Protein 5J3B (pdb70)

Nearest PDB structures (foldseek):
  5j3b-assembly1_A  TM=1.006E+00  e=1.146E-36  Acinetobacter baumannii
  5j3b-assembly2_B  TM=9.713E-01  e=1.915E-33  Acinetobacter baumannii
  6enu-assembly1_w  TM=9.492E-01  e=3.054E-23  Escherichia coli
  6rji-assembly1_A  TM=8.467E-01  e=8.589E-18  Staphylococcus aureus subsp. aureus NCTC 8325
  3a5z-assembly1_B  TM=8.981E-01  e=1.608E-15  Escherichia coli

Sequence (357 aa):
ANYSTNDFKPGLKVMLDSNPCSIMENEYVKPGKGQAFNRVKLRNLKTGKVLEKTFKSGDTLEAADIVEVEMNYLYNDGEMWHFMDPESFEQIAADKTAMGDAAKWLKDDSNETCTIMLFNGVPLNVNAPNFVVLKVVETDPGKPAKLETGAVVRVPLFVQQEESVRVDTRTGEYLERANYSTNDFKPGLKVMLDSNPCSIMENEYVKPGKGQAFNRVKLRNLKTGKVLEKTFKSGDTLEAADIVEVEMNYLYNDGEMWHFMDPESFEQIAADKTAMGDAAKWLKDDSNETCTIMLFNGVPLNVNAPNFVVLKVVETDPGVGKPAKLETGAVVRVPLFVQQEESVRVDTRTGEYLERA

CATH classification: 2.30.30.30 (+2 more: 2.40.50.140, 2.40.50.140)

Radius of gyration: 30.83 Å; Cα contacts (8 Å, |Δi|>4): 865; chains: 2; bounding box: 46×102×67 Å

InterPro domains:
  IPR001059 Translation elongation factor P/YeiP, central [PF01132] (68-127)
  IPR001059 Translation elongation factor P/YeiP, central [SM01185] (69-125)
  IPR001059 Translation elongation factor P/YeiP, central [cd04470] (69-130)
  IPR008991 Translation protein SH3-like domain superfamily [SSF50104] (2-63)
  IPR011768 Translation elongation factor P [MF_00141] (3-189)
  IPR011768 Translation elongation factor P [TIGR00038] (4-189)
  IPR012340 Nucleic acid-binding, OB-fold [G3DSA:2.40.50.140] (66-131)
  IPR012340 Nucleic acid-binding, OB-fold [G3DSA:2.40.50.140] (132-189)
  IPR012340 Nucleic acid-binding, OB-fold [SSF50249] (69-130)
  IPR012340 Nucleic acid-binding, OB-fold [SSF50249] (132-189)
  IPR013185 Translation elongation factor, KOW-like [PF08207] (5-62)
  IPR014722 Large ribosomal subunit protein uL2, domain 2 [G3DSA:2.30.30.30] (1-65)
  IPR015365 Elongation factor P, C-terminal [PF09285] (133-188)
  IPR015365 Elongation factor P, C-terminal [SM00841] (133-188)
  IPR015365 Elongation factor P, C-terminal [cd05794] (133-188)
  IPR020599 Translation elongation factor P/YeiP [PIRSF005901] (4-189)
  IPR020599 Translation elongation factor P/YeiP [PTHR30053] (3-189)

Organism: Acinetobacter baumannii (NCBI:txid470)

Structure (mmCIF, N/CA/C/O backbone):
data_5J3B
#
_entry.id   5J3B
#
_cell.length_a   130.760
_cell.length_b   52.230
_cell.length_c   90.170
_cell.angle_alpha   90.000
_cell.angle_beta   130.620
_cell.angle_gamma   90.000
#
_symmetry.space_group_name_H-M   'C 1 2 1'
#
loop_
_entity.id
_entity.type
_entity.pdbx_description
1 polymer 'Elongation factor P'
2 non-polymer 'CHLORIDE ION'
3 non-polymer 'POTASSIUM ION'
4 water water
#
loop_
_atom_site.group_PDB
_atom_site.id
_atom_site.type_symbol
_atom_site.label_atom_id
_atom_site.label_alt_id
_atom_site.label_comp_id
_atom_site.label_asym_id
_atom_site.label_entity_id
_atom_site.label_seq_id
_atom_site.pdbx_PDB_ins_code
_atom_site.Cartn_x
_atom_site.Cartn_y
_atom_site.Cartn_z
_atom_site.occupancy
_atom_site.B_iso_or_equiv
_atom_site.auth_seq_id
_atom_site.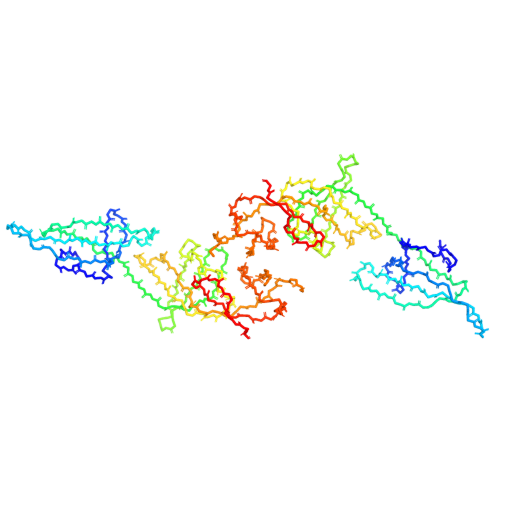auth_comp_id
_atom_site.auth_asym_id
_atom_site.auth_atom_id
_atom_site.pdbx_PDB_model_num
ATOM 1 N N . ALA A 1 10 ? 18.045 19.868 0.326 1.00 116.77 2 ALA A N 1
ATOM 2 C CA . ALA A 1 10 ? 19.141 19.559 1.238 1.00 120.18 2 ALA A CA 1
ATOM 3 C C . ALA A 1 10 ? 20.284 20.557 1.102 1.00 124.07 2 ALA A C 1
ATOM 4 O O . ALA A 1 10 ? 21.370 20.151 0.664 1.00 125.14 2 ALA A O 1
ATOM 6 N N . ASN A 1 11 ? 20.117 21.834 1.477 1.00 119.68 3 ASN A N 1
ATOM 7 C CA . ASN A 1 11 ? 19.024 22.477 2.251 1.00 108.67 3 ASN A CA 1
ATOM 8 C C . ASN A 1 11 ? 17.539 22.323 1.875 1.00 106.21 3 ASN A C 1
ATOM 9 O O . ASN A 1 11 ? 17.189 22.250 0.697 1.00 107.56 3 ASN A O 1
ATOM 14 N N . TYR A 1 12 ? 16.675 22.308 2.896 1.00 100.35 4 TYR A N 1
ATOM 15 C CA . TYR A 1 12 ? 15.233 22.171 2.729 1.00 90.82 4 TYR A CA 1
ATOM 16 C C . TYR A 1 12 ? 14.534 23.450 3.163 1.00 88.67 4 TYR A C 1
ATOM 17 O O . TYR A 1 12 ? 14.935 24.086 4.144 1.00 83.59 4 TYR A O 1
ATOM 26 N N . SER A 1 13 ? 13.460 23.785 2.448 1.00 92.43 5 SER A N 1
ATOM 27 C CA . SER A 1 13 ? 12.554 24.887 2.745 1.00 81.55 5 SER A CA 1
ATOM 28 C C . SER A 1 13 ? 11.228 24.316 3.220 1.00 78.10 5 SER A C 1
ATOM 29 O O . SER A 1 13 ? 10.989 23.109 3.128 1.00 83.51 5 SER A O 1
ATOM 32 N N . THR A 1 14 ? 10.352 25.193 3.727 1.00 79.44 6 THR A N 1
ATOM 33 C CA . THR A 1 14 ? 9.065 24.726 4.255 1.00 80.25 6 THR A CA 1
ATOM 34 C C . THR A 1 14 ? 8.270 23.962 3.204 1.00 82.15 6 THR A C 1
ATOM 35 O O . THR A 1 14 ? 7.504 23.048 3.534 1.00 76.03 6 THR A O 1
ATOM 39 N N . ASN A 1 15 ? 8.441 24.321 1.934 1.00 90.01 7 ASN A N 1
ATOM 40 C CA . ASN A 1 15 ? 7.758 23.618 0.858 1.00 90.16 7 ASN A CA 1
ATOM 41 C C . ASN A 1 15 ? 8.164 22.153 0.804 1.00 90.98 7 ASN A C 1
ATOM 42 O O . ASN A 1 15 ? 7.344 21.287 0.476 1.00 90.72 7 ASN A O 1
ATOM 47 N N . ASP A 1 16 ? 9.429 21.857 1.116 1.00 91.85 8 ASP A N 1
ATOM 48 C CA . ASP A 1 16 ? 9.916 20.480 1.068 1.00 94.07 8 ASP A CA 1
ATOM 49 C C . ASP A 1 16 ? 9.311 19.598 2.164 1.00 96.16 8 ASP A C 1
ATOM 50 O O . ASP A 1 16 ? 9.269 18.371 2.005 1.00 88.08 8 ASP A O 1
ATOM 55 N N . PHE A 1 17 ? 8.869 20.184 3.282 1.00 98.94 9 PHE A N 1
ATOM 56 C CA . PHE A 1 17 ? 8.501 19.401 4.466 1.00 91.30 9 PHE A CA 1
ATOM 57 C C . PHE A 1 17 ? 7.478 18.315 4.144 1.00 88.75 9 PHE A C 1
ATOM 58 O O . PHE A 1 17 ? 6.429 18.584 3.556 1.00 93.12 9 PHE A O 1
ATOM 66 N N . LYS A 1 18 ? 7.781 17.090 4.557 1.00 79.90 10 LYS A N 1
ATOM 67 C CA . LYS A 1 18 ? 6.900 15.951 4.353 1.00 82.28 10 LYS A CA 1
ATOM 68 C C . LYS A 1 18 ? 7.042 15.025 5.550 1.00 88.38 10 LYS A C 1
ATOM 69 O O . LYS A 1 18 ? 8.010 15.137 6.313 1.00 87.14 10 LYS A O 1
ATOM 71 N N . PRO A 1 19 ? 6.110 14.097 5.744 1.00 90.35 11 PRO A N 1
ATOM 72 C CA . PRO A 1 19 ? 6.294 13.121 6.819 1.00 87.30 11 PRO A CA 1
ATOM 73 C C . PRO A 1 19 ? 7.497 12.239 6.525 1.00 88.04 11 PRO A C 1
ATOM 74 O O . PRO A 1 19 ? 7.723 11.819 5.389 1.00 93.05 11 PRO A O 1
ATOM 78 N N . GLY A 1 20 ? 8.265 11.956 7.573 1.00 81.78 12 GLY A N 1
ATOM 79 C CA . GLY A 1 20 ? 9.476 11.169 7.468 1.00 78.09 12 GLY A CA 1
ATOM 80 C C . GLY A 1 20 ? 10.672 11.880 6.882 1.00 73.07 12 GLY A C 1
ATOM 81 O O . GLY A 1 20 ? 11.639 11.221 6.498 1.00 70.58 12 GLY A O 1
ATOM 82 N N . LEU A 1 21 ? 10.666 13.207 6.837 1.00 76.84 13 LEU A N 1
ATOM 83 C CA . LEU A 1 21 ? 11.813 13.945 6.315 1.00 75.88 13 LEU A CA 1
ATOM 84 C C . LEU A 1 21 ? 12.864 14.119 7.404 1.00 69.71 13 LEU A C 1
ATOM 85 O O . LEU A 1 21 ? 12.535 14.493 8.534 1.00 70.29 13 LEU A O 1
ATOM 90 N N . LYS A 1 22 ? 14.127 13.843 7.066 1.00 72.47 14 LYS A N 1
ATOM 91 C CA . LYS A 1 22 ? 15.226 13.866 8.030 1.00 71.56 14 LYS A CA 1
ATOM 92 C C . LYS A 1 22 ? 15.952 15.207 7.971 1.00 68.00 14 LYS A C 1
ATOM 93 O O . LYS A 1 22 ? 16.695 15.477 7.021 1.00 70.87 14 LYS A O 1
ATOM 99 N N . VAL A 1 23 ? 15.786 16.016 9.025 1.00 62.52 15 VAL A N 1
ATOM 100 C CA . VAL A 1 23 ? 16.302 17.378 9.076 1.00 69.98 15 VAL A CA 1
ATOM 101 C C . VAL A 1 23 ? 17.100 17.586 10.357 1.00 74.65 15 VAL A C 1
ATOM 102 O O . VAL A 1 23 ? 16.901 16.897 11.359 1.00 62.05 15 VAL A O 1
ATOM 106 N N . MET A 1 24 ? 17.983 18.591 10.324 1.00 71.22 16 MET A N 1
ATOM 107 C CA . MET A 1 24 ? 18.722 19.037 11.504 1.00 67.68 16 MET A CA 1
ATOM 108 C C . MET A 1 24 ? 17.973 20.185 12.173 1.00 65.01 16 MET A C 1
ATOM 109 O O . MET A 1 24 ? 17.469 21.085 11.494 1.00 65.14 16 MET A O 1
ATOM 114 N N . LEU A 1 25 ? 17.862 20.124 13.498 1.00 64.31 17 LEU A N 1
ATOM 115 C CA . LEU A 1 25 ? 17.176 21.154 14.267 1.00 78.21 17 LEU A CA 1
ATOM 116 C C . LEU A 1 25 ? 17.862 21.299 15.618 1.00 88.05 17 LEU A C 1
ATOM 117 O O . LEU A 1 25 ? 17.899 20.339 16.392 1.00 88.68 17 LEU A O 1
ATOM 122 N N . ASP A 1 26 ? 18.402 22.488 15.902 1.00 100.66 18 ASP A N 1
ATOM 123 C CA . ASP A 1 26 ? 19.151 22.727 17.137 1.00 100.44 18 ASP A CA 1
ATOM 124 C C . ASP A 1 26 ? 20.255 21.686 17.315 1.00 100.17 18 ASP A C 1
ATOM 125 O O . ASP A 1 26 ? 20.459 21.147 18.405 1.00 102.55 18 ASP A O 1
ATOM 127 N N . SER A 1 27 ? 20.951 21.390 16.212 1.00 98.91 19 SER A N 1
ATOM 128 C CA . SER A 1 27 ? 22.103 20.482 16.158 1.00 105.51 19 SER A CA 1
ATOM 129 C C . SER A 1 27 ? 21.739 19.033 16.496 1.00 102.38 19 SER A C 1
ATOM 130 O O . SER A 1 27 ? 22.580 18.264 16.974 1.00 97.08 19 SER A O 1
ATOM 133 N N . ASN A 1 28 ? 20.497 18.637 16.228 1.00 95.22 20 ASN A N 1
ATOM 134 C CA . ASN A 1 28 ? 20.049 17.267 16.424 1.00 82.81 20 ASN A CA 1
ATOM 135 C C . ASN A 1 28 ? 19.349 16.755 15.173 1.00 69.50 20 ASN A C 1
ATOM 136 O O . ASN A 1 28 ? 18.542 17.478 14.579 1.00 71.50 20 ASN A O 1
ATOM 141 N N . PRO A 1 29 ? 19.627 15.522 14.750 1.00 65.98 21 PRO A N 1
ATOM 142 C CA . PRO A 1 29 ? 18.885 14.948 13.618 1.00 65.16 21 PRO A CA 1
ATOM 143 C C . PRO A 1 29 ? 17.445 14.634 14.024 1.00 62.10 21 PRO A C 1
ATOM 144 O O . PRO A 1 29 ? 17.203 13.970 15.031 1.00 61.99 21 PRO A O 1
ATOM 148 N N . CYS A 1 30 ? 16.490 15.104 13.223 1.00 60.62 22 CYS A N 1
ATOM 149 C CA . CYS A 1 30 ? 15.074 14.915 13.495 1.00 58.65 22 CYS A CA 1
ATOM 150 C C . CYS A 1 30 ? 14.361 14.309 12.296 1.00 63.35 22 CYS A C 1
ATOM 151 O O . CYS A 1 30 ? 14.800 14.423 11.156 1.00 59.52 22 CYS A O 1
ATOM 154 N N . SER A 1 31 ? 13.243 13.647 12.573 1.00 63.75 23 SER A N 1
ATOM 155 C CA . SER A 1 31 ? 12.362 13.154 11.530 1.00 61.26 23 SER A CA 1
ATOM 156 C C . SER A 1 31 ? 11.012 13.847 11.661 1.00 64.31 23 SER A C 1
ATOM 157 O O . SER A 1 31 ? 10.430 13.903 12.755 1.00 60.99 23 SER A O 1
ATOM 160 N N . ILE A 1 32 ? 10.511 14.357 10.545 1.00 56.25 24 ILE A N 1
ATOM 161 C CA . ILE A 1 32 ? 9.251 15.080 10.568 1.00 63.33 24 ILE A CA 1
ATOM 162 C C . ILE A 1 32 ? 8.142 14.049 10.708 1.00 65.67 24 ILE A C 1
ATOM 163 O O . ILE A 1 32 ? 8.014 13.136 9.887 1.00 62.33 24 ILE A O 1
ATOM 168 N N . MET A 1 33 ? 7.369 14.169 11.773 1.00 54.60 25 MET A N 1
ATOM 169 C CA . MET A 1 33 ? 6.228 13.292 11.958 1.00 66.45 25 MET A CA 1
ATOM 170 C C . MET A 1 33 ? 5.004 13.844 11.230 1.00 75.03 25 MET A C 1
ATOM 171 O O . MET A 1 33 ? 4.495 13.212 10.300 1.00 71.64 25 MET A O 1
ATOM 176 N N . GLU A 1 34 ? 4.574 15.056 11.591 1.00 78.80 26 GLU A N 1
ATOM 177 C CA . GLU A 1 34 ? 3.399 15.689 11.005 1.00 72.57 26 GLU A CA 1
ATOM 178 C C . GLU A 1 34 ? 3.801 17.011 10.360 1.00 71.10 26 GLU A C 1
ATOM 179 O O . GLU A 1 34 ? 4.598 17.768 10.919 1.00 58.02 26 GLU A O 1
ATOM 185 N N . ASN A 1 35 ? 3.216 17.308 9.204 1.00 78.52 27 ASN A N 1
ATOM 186 C CA . ASN A 1 35 ? 3.373 18.612 8.574 1.00 68.10 27 ASN A CA 1
ATOM 187 C C . ASN A 1 35 ? 1.979 19.117 8.247 1.00 65.18 27 ASN A C 1
ATOM 188 O O . ASN A 1 35 ? 1.221 18.424 7.561 1.00 67.62 27 ASN A O 1
ATOM 193 N N . GLU A 1 36 ? 1.637 20.316 8.711 1.00 60.70 28 GLU A N 1
ATOM 194 C CA . GLU A 1 36 ? 0.344 20.878 8.356 1.00 60.84 28 GLU A CA 1
ATOM 195 C C . GLU A 1 36 ? 0.517 22.263 7.745 1.00 66.41 28 GLU A C 1
ATOM 196 O O . GLU A 1 36 ? 1.288 23.090 8.248 1.00 57.02 28 GLU A O 1
ATOM 202 N N . TYR A 1 37 ? -0.183 22.483 6.630 1.00 60.10 29 TYR A N 1
ATOM 203 C CA . TYR A 1 37 ? -0.163 23.747 5.914 1.00 63.00 29 TYR A CA 1
ATOM 204 C C . TYR A 1 37 ? -1.178 24.704 6.523 1.00 61.81 29 TYR A C 1
ATOM 205 O O . TYR A 1 37 ? -2.294 24.304 6.867 1.00 72.53 29 TYR A O 1
ATOM 207 N N . VAL A 1 38 ? -0.761 25.953 6.707 1.00 62.08 30 VAL A N 1
ATOM 208 C CA . VAL A 1 38 ? -1.618 27.017 7.217 1.00 62.69 30 VAL A CA 1
ATOM 209 C C . VAL A 1 38 ? -1.565 28.182 6.234 1.00 74.82 30 VAL A C 1
ATOM 210 O O . VAL A 1 38 ? -0.494 28.766 6.017 1.00 74.30 30 VAL A O 1
ATOM 214 N N . LYS A 1 39 ? -2.708 28.519 5.644 1.00 71.03 31 LYS A N 1
ATOM 215 C CA . LYS A 1 39 ? -2.811 29.703 4.798 1.00 84.72 31 LYS A CA 1
ATOM 216 C C . LYS A 1 39 ? -3.606 30.751 5.553 1.00 83.94 31 LYS A C 1
ATOM 217 O O . LYS A 1 39 ? -4.840 30.654 5.620 1.00 85.55 31 LYS A O 1
ATOM 219 N N . PRO A 1 40 ? -2.965 31.745 6.162 1.00 83.18 32 PRO A N 1
ATOM 220 C CA . PRO A 1 40 ? -3.724 32.754 6.901 1.00 93.13 32 PRO A CA 1
ATOM 221 C C . PRO A 1 40 ? -4.270 33.819 5.971 1.00 101.93 32 PRO A C 1
ATOM 222 O O . PRO A 1 40 ? -3.750 34.060 4.879 1.00 106.88 32 PRO A O 1
ATOM 226 N N . GLY A 1 41 ? -5.350 34.442 6.418 1.00 108.17 33 GLY A N 1
ATOM 227 C CA . GLY A 1 41 ? -5.978 35.495 5.652 1.00 115.75 33 GLY A CA 1
ATOM 228 C C . GLY A 1 41 ? -5.881 36.831 6.349 1.00 121.63 33 GLY A C 1
ATOM 229 O O . GLY A 1 41 ? -6.539 37.049 7.371 1.00 120.96 33 GLY A O 1
ATOM 230 N N . LYS A 1 42 ? -5.036 37.718 5.833 1.00 128.85 34 LYS A N 1
ATOM 231 C CA . LYS A 1 42 ? -4.111 37.378 4.760 1.00 123.35 34 LYS A CA 1
ATOM 232 C C . LYS A 1 42 ? -2.726 37.264 5.376 1.00 125.58 34 LYS A C 1
ATOM 233 O O . LYS A 1 42 ? -2.577 37.368 6.596 1.00 127.73 34 LYS A O 1
ATOM 235 N N . GLY A 1 43 ? -1.712 37.044 4.545 1.00 121.75 35 GLY A N 1
ATOM 236 C CA . GLY A 1 43 ? -0.357 36.981 5.053 1.00 114.10 35 GLY A CA 1
ATOM 237 C C . GLY A 1 43 ? 0.429 35.778 4.579 1.00 101.25 35 GLY A C 1
ATOM 238 O O . GLY A 1 43 ? -0.062 34.972 3.783 1.00 93.57 35 GLY A O 1
ATOM 239 N N . GLN A 1 44 ? 1.659 35.643 5.056 1.00 95.98 36 GLN A N 1
ATOM 240 C CA . GLN A 1 44 ? 2.481 34.543 4.591 1.00 98.77 36 GLN A CA 1
ATOM 241 C C . GLN A 1 44 ? 1.940 33.234 5.147 1.00 98.33 36 GLN A C 1
ATOM 242 O O . GLN A 1 44 ? 1.548 33.145 6.316 1.00 88.68 36 GLN A O 1
ATOM 244 N N . ALA A 1 45 ? 1.899 32.222 4.285 1.00 98.46 37 ALA A N 1
ATOM 245 C CA . ALA A 1 45 ? 1.537 30.889 4.718 1.00 83.64 37 ALA A CA 1
ATOM 246 C C . ALA A 1 45 ? 2.691 30.334 5.531 1.00 79.14 37 ALA A C 1
ATOM 247 O O . ALA A 1 45 ? 3.842 30.755 5.369 1.00 77.41 37 ALA A O 1
ATOM 249 N N . PHE A 1 46 ? 2.371 29.425 6.450 1.00 68.56 38 PHE A N 1
ATOM 250 C CA . PHE A 1 46 ? 3.399 28.832 7.290 1.00 66.93 38 PHE A CA 1
ATOM 251 C C . PHE A 1 46 ? 3.043 27.380 7.591 1.00 67.24 38 PHE A C 1
ATOM 252 O O . PHE A 1 46 ? 1.921 26.926 7.350 1.00 71.94 38 PHE A O 1
ATOM 260 N N . ASN A 1 47 ? 4.033 26.642 8.080 1.00 66.13 39 ASN A N 1
ATOM 261 C CA . ASN A 1 47 ? 3.887 25.227 8.381 1.00 57.85 39 ASN A CA 1
ATOM 262 C C . ASN A 1 47 ? 4.087 24.978 9.866 1.00 63.84 39 ASN A C 1
ATOM 263 O O . ASN A 1 47 ? 5.023 25.511 10.475 1.00 61.97 39 ASN A O 1
ATOM 268 N N . ARG A 1 48 ? 3.191 24.189 10.439 1.00 57.44 40 ARG A N 1
ATOM 269 C CA . ARG A 1 48 ? 3.320 23.675 11.792 1.00 60.17 40 ARG A CA 1
ATOM 270 C C . ARG A 1 48 ? 3.740 22.221 11.669 1.00 59.68 40 ARG A C 1
ATOM 271 O O . ARG A 1 48 ? 3.038 21.419 11.045 1.00 53.55 40 ARG A O 1
ATOM 279 N N . VAL A 1 49 ? 4.895 21.891 12.217 1.00 55.72 41 VAL A N 1
ATOM 280 C CA . VAL A 1 49 ? 5.494 20.595 11.975 1.00 56.01 41 VAL A CA 1
ATOM 281 C C . VAL A 1 49 ? 5.744 19.915 13.312 1.00 59.29 41 VAL A C 1
ATOM 282 O O . VAL A 1 49 ? 6.097 20.566 14.304 1.00 55.75 41 VAL A O 1
ATOM 286 N N . LYS A 1 50 ? 5.420 18.629 13.353 1.00 56.17 42 LYS A N 1
ATOM 287 C CA . LYS A 1 50 ? 5.748 17.736 14.453 1.00 64.39 42 LYS A CA 1
ATOM 288 C C . LYS A 1 50 ? 7.004 16.960 14.062 1.00 52.26 42 LYS A C 1
ATOM 289 O O . LYS A 1 50 ? 7.079 16.396 12.962 1.00 52.64 42 LYS A O 1
ATOM 295 N N . LEU A 1 51 ? 7.999 16.970 14.939 1.00 62.19 43 LEU A N 1
ATOM 296 C CA . LEU A 1 51 ? 9.282 16.352 14.654 1.00 53.19 43 LEU A CA 1
ATOM 297 C C . LEU A 1 51 ? 9.633 15.371 15.751 1.00 55.76 43 LEU A C 1
ATOM 298 O O . LEU A 1 51 ? 9.433 15.661 16.932 1.00 60.60 43 LEU A O 1
ATOM 303 N N . ARG A 1 52 ? 10.189 14.231 15.373 1.00 54.87 44 ARG A N 1
ATOM 304 C CA . ARG A 1 52 ? 10.782 13.329 16.345 1.00 56.24 44 ARG A CA 1
ATOM 305 C C . ARG A 1 52 ? 12.294 13.548 16.352 1.00 62.98 44 ARG A C 1
ATOM 306 O O . ARG A 1 52 ? 12.946 13.431 15.307 1.00 59.46 44 ARG A O 1
ATOM 314 N N . ASN A 1 53 ? 12.841 13.906 17.514 1.00 58.03 45 ASN A N 1
ATOM 315 C CA . ASN A 1 53 ? 14.294 13.934 17.698 1.00 59.90 45 ASN A CA 1
ATOM 316 C C . ASN A 1 53 ? 14.829 12.502 17.674 1.00 71.03 45 ASN A C 1
ATOM 317 O O . ASN A 1 53 ? 14.482 11.681 18.536 1.00 62.16 45 ASN A O 1
ATOM 322 N N . LEU A 1 54 ? 15.716 12.216 16.718 1.00 61.59 46 LEU A N 1
ATOM 323 C CA . LEU A 1 54 ? 16.193 10.846 16.524 1.00 63.22 46 LEU A CA 1
ATOM 324 C C . LEU A 1 54 ? 17.223 10.395 17.565 1.00 68.30 46 LEU A C 1
ATOM 325 O O . LEU A 1 54 ? 17.352 9.189 17.808 1.00 70.16 46 LEU A O 1
ATOM 330 N N . LYS A 1 55 ? 18.000 11.319 18.148 1.00 78.60 47 LYS A N 1
ATOM 331 C CA . LYS A 1 55 ? 18.929 10.946 19.218 1.00 77.92 47 LYS A CA 1
ATOM 332 C C . LYS A 1 55 ? 18.189 10.678 20.524 1.00 87.73 47 LYS A C 1
ATOM 333 O O . LYS A 1 55 ? 18.573 9.785 21.290 1.00 91.93 47 LYS A O 1
ATOM 335 N N . THR A 1 56 ? 17.127 11.441 20.792 1.00 90.36 48 THR A N 1
ATOM 336 C CA . THR A 1 56 ? 16.402 11.425 22.059 1.00 88.70 48 THR A CA 1
ATOM 337 C C . THR A 1 56 ? 15.108 10.620 22.017 1.00 88.40 48 THR A C 1
ATOM 338 O O . THR A 1 56 ? 14.715 10.043 23.036 1.00 83.98 48 THR A O 1
ATOM 342 N N . GLY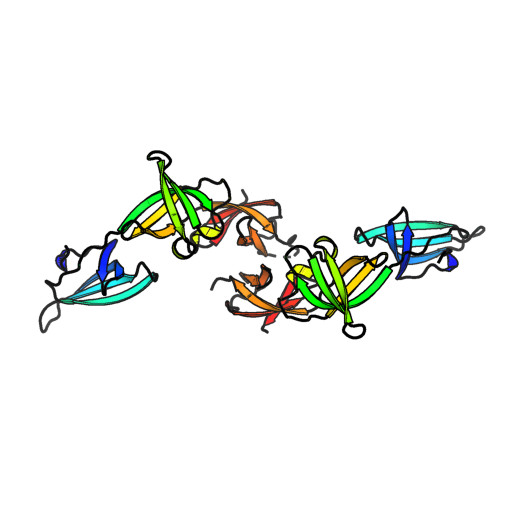 A 1 57 ? 14.475 10.504 20.854 1.00 85.32 49 GLY A N 1
ATOM 343 C CA . GLY A 1 57 ? 13.133 9.978 20.759 1.00 87.23 49 GLY A CA 1
ATOM 344 C C . GLY A 1 57 ? 12.037 10.940 21.165 1.00 88.68 49 GLY A C 1
ATOM 345 O O . GLY A 1 57 ? 10.856 10.620 20.975 1.00 90.27 49 GLY A O 1
ATOM 346 N N . LYS A 1 58 ? 12.384 12.114 21.691 1.00 88.26 50 LYS A N 1
ATOM 347 C CA . LYS A 1 58 ? 11.390 13.103 22.066 1.00 63.74 50 LYS A CA 1
ATOM 348 C C . LYS A 1 58 ? 10.698 13.685 20.831 1.00 72.95 50 LYS A C 1
ATOM 349 O O . LYS A 1 58 ? 11.243 13.715 19.718 1.00 61.60 50 LYS A O 1
ATOM 351 N N . VAL A 1 59 ? 9.487 14.186 21.051 1.00 69.51 51 VAL A N 1
ATOM 352 C CA . VAL A 1 59 ? 8.681 14.797 20.007 1.00 70.00 51 VAL A CA 1
ATOM 353 C C . VAL A 1 59 ? 8.695 16.304 20.220 1.00 66.38 51 VAL A C 1
ATOM 354 O O . VAL A 1 59 ? 8.584 16.772 21.360 1.00 61.85 51 VAL A O 1
ATOM 358 N N . LEU A 1 60 ? 8.905 17.054 19.131 1.00 68.51 52 LEU A N 1
ATOM 359 C CA . LEU A 1 60 ? 8.967 18.515 19.114 1.00 61.25 52 LEU A CA 1
ATOM 360 C C . LEU A 1 60 ? 7.889 19.103 18.204 1.00 65.41 52 LEU A C 1
ATOM 361 O O . LEU A 1 60 ? 7.663 18.604 17.095 1.00 66.42 52 LEU A O 1
ATOM 366 N N . GLU A 1 61 ? 7.274 20.204 18.641 1.00 54.66 53 GLU A N 1
ATOM 367 C CA . GLU A 1 61 ? 6.304 20.944 17.837 1.00 62.12 53 GLU A CA 1
ATOM 368 C C . GLU A 1 61 ? 6.889 22.314 17.496 1.00 62.55 53 GLU A C 1
ATOM 369 O O . GLU A 1 61 ? 7.187 23.107 18.397 1.00 66.38 53 GLU A O 1
ATOM 375 N N . LYS A 1 62 ? 7.045 22.602 16.203 1.00 61.40 54 LYS A N 1
ATOM 376 C CA . LYS A 1 62 ? 7.638 23.866 15.784 1.00 57.41 54 LYS A CA 1
ATOM 377 C C . LYS A 1 62 ? 6.855 24.471 14.626 1.00 68.90 54 LYS A C 1
ATOM 378 O O . LYS A 1 62 ? 6.272 23.760 13.803 1.00 81.62 54 LYS A O 1
ATOM 380 N N . THR A 1 63 ? 6.877 25.797 14.560 1.00 59.37 55 THR A N 1
ATOM 381 C CA . THR A 1 63 ? 6.251 26.548 13.486 1.00 60.66 55 THR A CA 1
ATOM 382 C C . THR A 1 63 ? 7.327 27.161 12.609 1.00 61.14 55 THR A C 1
ATOM 383 O O . THR A 1 63 ? 8.267 27.782 13.116 1.00 71.40 55 THR A O 1
ATOM 387 N N . PHE A 1 64 ? 7.178 27.016 11.296 1.00 64.56 56 PHE A N 1
ATOM 388 C CA . PHE A 1 64 ? 8.148 27.529 10.337 1.00 65.05 56 PHE A CA 1
ATOM 389 C C . PHE A 1 64 ? 7.425 28.477 9.397 1.00 76.25 56 PHE A C 1
ATOM 390 O O . PHE A 1 64 ? 6.457 28.080 8.740 1.00 82.05 56 PHE A O 1
ATOM 398 N N . LYS A 1 65 ? 7.869 29.735 9.371 1.00 77.34 57 LYS A N 1
ATOM 399 C CA . LYS A 1 65 ? 7.357 30.696 8.405 1.00 82.29 57 LYS A CA 1
ATOM 400 C C . LYS A 1 65 ? 7.931 30.387 7.033 1.00 88.04 57 LYS A C 1
ATOM 401 O O . LYS A 1 65 ? 9.090 29.992 6.910 1.00 94.06 57 LYS A O 1
ATOM 403 N N . SER A 1 66 ? 7.119 30.553 5.996 1.00 122.84 58 SER A N 1
ATOM 404 C CA . SER A 1 66 ? 7.622 30.306 4.654 1.00 123.48 58 SER A CA 1
ATOM 405 C C . SER A 1 66 ? 8.811 31.216 4.388 1.00 117.69 58 SER A C 1
ATOM 406 O O . SER A 1 66 ? 8.831 32.382 4.789 1.00 117.38 58 SER A O 1
ATOM 409 N N . GLY A 1 67 ? 9.810 30.667 3.716 1.00 115.48 59 GLY A N 1
ATOM 410 C CA . GLY A 1 67 ? 11.131 31.243 3.696 1.00 115.74 59 GLY A CA 1
ATOM 411 C C . GLY A 1 67 ? 12.056 30.691 4.761 1.00 115.29 59 GLY A C 1
ATOM 412 O O . GLY A 1 67 ? 13.243 31.047 4.773 1.00 113.90 59 GLY A O 1
ATOM 413 N N . ASP A 1 68 ? 11.557 29.836 5.655 1.00 107.29 60 ASP A N 1
ATOM 414 C CA . ASP A 1 68 ? 12.435 29.208 6.624 1.00 104.24 60 ASP A CA 1
ATOM 415 C C . ASP A 1 68 ? 13.138 28.008 6.006 1.00 100.26 60 ASP A C 1
ATOM 416 O O . ASP A 1 68 ? 12.605 27.316 5.133 1.00 99.66 60 ASP A O 1
ATOM 421 N N . THR A 1 69 ? 14.317 27.724 6.526 1.00 93.06 61 THR A N 1
ATOM 422 C CA . THR A 1 69 ? 15.197 26.738 5.937 1.00 98.39 61 THR A CA 1
ATOM 423 C C . THR A 1 69 ? 15.628 25.748 7.007 1.00 96.67 61 THR A C 1
ATOM 424 O O . THR A 1 69 ? 15.734 26.096 8.185 1.00 101.43 61 THR A O 1
ATOM 428 N N . LEU A 1 70 ? 15.829 24.499 6.596 1.00 86.92 62 LEU A N 1
ATOM 429 C CA . LEU A 1 70 ? 16.382 23.471 7.470 1.00 86.42 62 LEU A CA 1
ATOM 430 C C . LEU A 1 70 ? 17.447 22.696 6.720 1.00 83.50 62 LEU A C 1
ATOM 431 O O . LEU A 1 70 ? 17.221 22.280 5.580 1.00 96.51 62 LEU A O 1
ATOM 436 N N . GLU A 1 71 ? 18.596 22.493 7.358 1.00 82.22 63 GLU A N 1
ATOM 437 C CA . GLU A 1 71 ? 19.629 21.658 6.765 1.00 81.83 63 GLU A CA 1
ATOM 438 C C . GLU A 1 71 ? 19.223 20.189 6.852 1.00 79.31 63 GLU A C 1
ATOM 439 O O . GLU A 1 71 ? 18.621 19.748 7.839 1.00 77.11 63 GLU A O 1
ATOM 441 N N . ALA A 1 72 ? 19.534 19.431 5.803 1.00 79.84 64 ALA A N 1
ATOM 442 C CA . ALA A 1 72 ? 19.214 18.013 5.802 1.00 77.70 64 ALA A CA 1
ATOM 443 C C . ALA A 1 72 ? 20.131 17.263 6.765 1.00 80.20 64 ALA A C 1
ATOM 444 O O . ALA A 1 72 ? 21.265 17.672 7.027 1.00 89.43 64 ALA A O 1
ATOM 446 N N . ALA A 1 73 ? 19.627 16.168 7.316 1.00 76.01 65 ALA A N 1
ATOM 447 C CA . ALA A 1 73 ? 20.431 15.314 8.180 1.00 74.67 65 ALA A CA 1
ATOM 448 C C . ALA A 1 73 ? 20.811 14.056 7.416 1.00 72.19 65 ALA A C 1
ATOM 449 O O . ALA A 1 73 ? 19.972 13.450 6.743 1.00 69.82 65 ALA A O 1
ATOM 451 N N . ASP A 1 74 ? 22.076 13.653 7.536 1.00 74.74 66 ASP A N 1
ATOM 452 C CA . ASP A 1 74 ? 22.560 12.447 6.868 1.00 78.82 66 ASP A CA 1
ATOM 453 C C . ASP A 1 74 ? 22.116 11.228 7.685 1.00 77.26 66 ASP A C 1
ATOM 454 O O . ASP A 1 74 ? 22.873 10.645 8.469 1.00 72.47 66 ASP A O 1
ATOM 459 N N . ILE A 1 75 ? 20.856 10.836 7.466 1.00 65.36 67 ILE A N 1
ATOM 460 C CA . ILE A 1 75 ? 20.205 9.721 8.145 1.00 73.69 67 ILE A CA 1
ATOM 461 C C . ILE A 1 75 ? 19.777 8.721 7.079 1.00 79.55 67 ILE A C 1
ATOM 462 O O . ILE A 1 75 ? 19.057 9.075 6.140 1.00 85.25 67 ILE A O 1
ATOM 467 N N . VAL A 1 76 ? 20.251 7.488 7.197 1.00 80.31 68 VAL A N 1
ATOM 468 C CA . VAL A 1 76 ? 19.880 6.421 6.281 1.00 81.48 68 VAL A CA 1
ATOM 469 C C . VAL A 1 76 ? 19.643 5.166 7.105 1.00 85.18 68 VAL A C 1
ATOM 470 O O . VAL A 1 76 ? 20.275 4.947 8.143 1.00 81.48 68 VAL A O 1
ATOM 474 N N . GLU A 1 77 ? 18.719 4.341 6.642 1.00 87.12 69 GLU A N 1
ATOM 475 C CA . GLU A 1 77 ? 18.420 3.075 7.286 1.00 82.00 69 GLU A CA 1
ATOM 476 C C . GLU A 1 77 ? 18.869 1.949 6.363 1.00 73.06 69 GLU A C 1
ATOM 477 O O . GLU A 1 77 ? 18.708 2.038 5.139 1.00 69.10 69 GLU A O 1
ATOM 483 N N . VAL A 1 78 ? 19.539 0.958 6.938 1.00 61.70 70 VAL A N 1
ATOM 484 C CA . VAL A 1 78 ? 20.076 -0.168 6.186 1.00 71.78 70 VAL A CA 1
ATOM 485 C C . VAL A 1 78 ? 19.692 -1.463 6.891 1.00 69.19 70 VAL A C 1
ATOM 486 O O . VAL A 1 78 ? 19.580 -1.518 8.121 1.00 63.52 70 VAL A O 1
ATOM 490 N N . GLU A 1 79 ? 19.512 -2.516 6.101 1.00 67.08 71 GLU A N 1
ATOM 491 C CA . GLU A 1 79 ? 19.283 -3.859 6.609 1.00 66.28 71 GLU A CA 1
ATOM 492 C C . GLU A 1 79 ? 20.631 -4.560 6.656 1.00 62.52 71 GLU A C 1
ATOM 49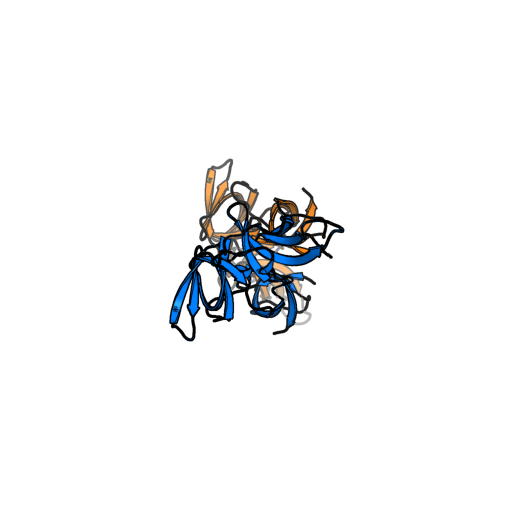3 O O . GLU A 1 79 ? 21.346 -4.574 5.653 1.00 60.10 71 GLU A O 1
ATOM 499 N N . MET A 1 80 ? 20.981 -5.145 7.806 1.00 62.83 72 MET A N 1
ATOM 500 C CA . MET A 1 80 ? 22.253 -5.844 7.890 1.00 59.38 72 MET A CA 1
ATOM 501 C C . MET A 1 80 ? 22.119 -7.060 8.791 1.00 56.91 72 MET A C 1
ATOM 502 O O . MET A 1 80 ? 21.299 -7.081 9.708 1.00 61.87 72 MET A O 1
ATOM 507 N N . ASN A 1 81 ? 22.962 -8.060 8.535 1.00 63.27 73 ASN A N 1
ATOM 508 C CA . ASN A 1 81 ? 22.976 -9.306 9.299 1.00 61.41 73 ASN A CA 1
ATOM 509 C C . ASN A 1 81 ? 23.916 -9.206 10.498 1.00 52.70 73 ASN A C 1
ATOM 510 O O . ASN A 1 81 ? 25.056 -8.737 10.379 1.00 48.85 73 ASN A O 1
ATOM 515 N N . TYR A 1 82 ? 23.430 -9.648 11.649 1.00 42.88 74 TYR A N 1
ATOM 516 C CA . TYR A 1 82 ? 24.218 -9.624 12.866 1.00 49.33 74 TYR A CA 1
ATOM 517 C C . TYR A 1 82 ? 25.273 -10.731 12.859 1.00 51.81 74 TYR A C 1
ATOM 518 O O . TYR A 1 82 ? 24.967 -11.874 12.514 1.00 45.61 74 TYR A O 1
ATOM 527 N N . LEU A 1 83 ? 26.507 -10.387 13.251 1.00 45.99 75 LEU A N 1
ATOM 528 C CA . LEU A 1 83 ? 27.618 -11.340 13.299 1.00 45.01 75 LEU A CA 1
ATOM 529 C C . LEU A 1 83 ? 27.927 -11.751 14.730 1.00 41.10 75 LEU A C 1
ATOM 530 O O . LEU A 1 83 ? 27.753 -12.909 15.100 1.00 57.13 75 LEU A O 1
ATOM 535 N N . TYR A 1 84 ? 28.384 -10.809 15.541 1.00 43.23 76 TYR A N 1
ATOM 536 C CA . TYR A 1 84 ? 28.833 -11.103 16.894 1.00 44.92 76 TYR A CA 1
ATOM 537 C C . TYR A 1 84 ? 28.977 -9.786 17.632 1.00 41.19 76 TYR A C 1
ATOM 538 O O . TYR A 1 84 ? 29.027 -8.713 17.024 1.00 51.88 76 TYR A O 1
ATOM 547 N N . ASN A 1 85 ? 29.142 -9.892 18.946 1.00 37.03 77 ASN A N 1
ATOM 548 C CA . ASN A 1 85 ? 29.536 -8.763 19.761 1.00 38.73 77 ASN A CA 1
ATOM 549 C C . ASN A 1 85 ? 30.658 -9.200 20.695 1.00 43.92 77 ASN A C 1
ATOM 550 O O . ASN A 1 85 ? 30.806 -10.386 21.006 1.00 41.92 77 ASN A O 1
ATOM 555 N N . ASP A 1 86 ? 31.410 -8.217 21.188 1.00 52.50 78 ASP A N 1
ATOM 556 C CA . ASP A 1 86 ? 32.496 -8.464 22.128 1.00 61.55 78 ASP A CA 1
ATOM 557 C C . ASP A 1 86 ? 32.216 -7.834 23.490 1.00 63.74 78 ASP A C 1
ATOM 558 O O . ASP A 1 86 ? 33.157 -7.561 24.241 1.00 65.76 78 ASP A O 1
ATOM 563 N N . GLY A 1 87 ? 30.939 -7.615 23.828 1.00 52.28 79 GLY A N 1
ATOM 564 C CA . GLY A 1 87 ? 30.564 -6.967 25.067 1.00 51.87 79 GLY A CA 1
ATOM 565 C C . GLY A 1 87 ? 30.489 -5.452 25.013 1.00 58.00 79 GLY A C 1
ATOM 566 O O . GLY A 1 87 ? 29.817 -4.851 25.866 1.00 70.86 79 GLY A O 1
ATOM 567 N N . GLU A 1 88 ? 31.176 -4.810 24.058 1.00 57.86 80 GLU A N 1
ATOM 568 C CA . GLU A 1 88 ? 31.094 -3.362 23.861 1.00 56.01 80 GLU A CA 1
ATOM 569 C C . GLU A 1 88 ? 30.621 -2.966 22.469 1.00 64.65 80 GLU A C 1
ATOM 570 O O . GLU A 1 88 ? 29.861 -2.001 22.340 1.00 65.93 80 GLU A O 1
ATOM 572 N N . MET A 1 89 ? 31.025 -3.693 21.420 1.00 63.26 81 MET A N 1
ATOM 573 C CA . MET A 1 89 ? 30.618 -3.395 20.048 1.00 56.48 81 MET A CA 1
ATOM 574 C C . MET A 1 89 ? 29.904 -4.583 19.415 1.00 50.89 81 MET A C 1
ATOM 575 O O . MET A 1 89 ? 30.359 -5.732 19.519 1.00 42.82 81 MET A O 1
ATOM 580 N N . TRP A 1 90 ? 28.793 -4.283 18.736 1.00 49.11 82 TRP A N 1
ATOM 581 C CA . TRP A 1 90 ? 28.022 -5.259 17.980 1.00 41.11 82 TRP A CA 1
ATOM 582 C C . TRP A 1 90 ? 28.378 -5.090 16.509 1.00 45.98 82 TRP A C 1
ATOM 583 O O . TRP A 1 90 ? 28.329 -3.976 15.981 1.00 54.80 82 TRP A O 1
ATOM 594 N N . HIS A 1 91 ? 28.701 -6.195 15.846 1.00 49.79 83 HIS A N 1
ATOM 595 C CA . HIS A 1 91 ? 29.229 -6.182 14.484 1.00 40.86 83 HIS A CA 1
ATOM 596 C C . HIS A 1 91 ? 28.221 -6.773 13.506 1.00 52.99 83 HIS A C 1
ATOM 597 O O . HIS A 1 91 ? 27.679 -7.860 13.736 1.00 48.52 83 HIS A O 1
ATOM 604 N N . PHE A 1 92 ? 28.000 -6.061 12.409 1.00 48.44 84 PHE A N 1
ATOM 605 C CA . PHE A 1 92 ? 27.046 -6.426 11.380 1.00 48.90 84 PHE A CA 1
ATOM 606 C C . PHE A 1 92 ? 27.719 -6.389 10.016 1.00 59.23 84 PHE A C 1
ATOM 607 O O . PHE A 1 92 ? 28.669 -5.636 9.791 1.00 53.97 84 PHE A O 1
ATOM 615 N N . MET A 1 93 ? 27.193 -7.195 9.101 1.00 55.62 85 MET A N 1
ATOM 616 C CA . MET A 1 93 ? 27.710 -7.297 7.749 1.00 61.44 85 MET A CA 1
ATOM 617 C C . MET A 1 93 ? 26.559 -7.087 6.774 1.00 66.88 85 MET A C 1
ATOM 618 O O . MET A 1 93 ? 25.445 -7.554 7.013 1.00 60.55 85 MET A O 1
ATOM 623 N N . ASP A 1 94 ? 26.821 -6.363 5.699 1.00 75.37 86 ASP A N 1
ATOM 624 C CA . ASP A 1 94 ? 25.820 -6.180 4.650 1.00 77.04 86 ASP A CA 1
ATOM 625 C C . ASP A 1 94 ? 25.830 -7.397 3.735 1.00 78.44 86 ASP A C 1
ATOM 626 O O . ASP A 1 94 ? 26.869 -7.702 3.148 1.00 80.52 86 ASP A O 1
ATOM 631 N N . PRO A 1 95 ? 24.706 -8.093 3.552 1.00 86.67 87 PRO A N 1
ATOM 632 C CA . PRO A 1 95 ? 24.753 -9.357 2.796 1.00 92.13 87 PRO A CA 1
ATOM 633 C C . PRO A 1 95 ? 24.957 -9.168 1.294 1.00 95.12 87 PRO A C 1
ATOM 634 O O . PRO A 1 95 ? 25.362 -10.122 0.614 1.00 95.92 87 PRO A O 1
ATOM 638 N N . GLU A 1 96 ? 24.702 -7.976 0.754 1.00 85.61 88 GLU A N 1
ATOM 639 C CA . GLU A 1 96 ? 25.043 -7.706 -0.638 1.00 86.05 88 GLU A CA 1
ATOM 640 C C . GLU A 1 96 ? 26.431 -7.073 -0.756 1.00 90.91 88 GLU A C 1
ATOM 641 O O . GLU A 1 96 ? 27.291 -7.577 -1.486 1.00 94.54 88 GLU A O 1
ATOM 643 N N . SER A 1 97 ? 26.651 -5.960 -0.048 1.00 92.00 89 SER A N 1
ATOM 644 C CA . SER A 1 97 ? 27.915 -5.225 -0.111 1.00 95.19 89 SER A CA 1
ATOM 645 C C . SER A 1 97 ? 29.079 -5.984 0.530 1.00 95.09 89 SER A C 1
ATOM 646 O O . SER A 1 97 ? 30.231 -5.844 0.094 1.00 78.81 89 SER A O 1
ATOM 649 N N . PHE A 1 98 ? 28.813 -6.749 1.590 1.00 100.56 90 PHE A N 1
ATOM 650 C CA . PHE A 1 98 ? 29.819 -7.415 2.415 1.00 96.68 90 PHE A CA 1
ATOM 651 C C . PHE A 1 98 ? 30.667 -6.424 3.202 1.00 86.47 90 PHE A C 1
ATOM 652 O O . PHE A 1 98 ? 31.665 -6.819 3.826 1.00 75.57 90 PHE A O 1
ATOM 660 N N . GLU A 1 99 ? 30.301 -5.145 3.187 1.00 84.95 91 GLU A N 1
ATOM 661 C CA . GLU A 1 99 ? 30.893 -4.187 4.104 1.00 90.56 91 GLU A CA 1
ATOM 662 C C . GLU A 1 99 ? 30.422 -4.470 5.528 1.00 88.09 91 GLU A C 1
ATOM 663 O O . GLU A 1 99 ? 29.299 -4.935 5.761 1.00 71.38 91 GLU A O 1
ATOM 665 N N . GLN A 1 100 ? 31.277 -4.145 6.487 1.00 84.84 92 GLN A N 1
ATOM 666 C CA . GLN A 1 100 ? 30.978 -4.352 7.891 1.00 74.55 92 GLN A CA 1
ATOM 667 C C . GLN A 1 100 ? 30.841 -3.007 8.583 1.00 77.00 92 GLN A C 1
ATOM 668 O O . GLN A 1 100 ? 31.420 -1.998 8.160 1.00 79.66 92 GLN A O 1
ATOM 674 N N . ILE A 1 101 ? 30.024 -3.001 9.631 1.00 69.24 93 ILE A N 1
ATOM 675 C CA . ILE A 1 101 ? 29.862 -1.840 10.489 1.00 68.37 93 ILE A CA 1
ATOM 676 C C . ILE A 1 101 ? 29.688 -2.324 11.923 1.00 60.33 93 ILE A C 1
ATOM 677 O O . ILE A 1 101 ? 29.176 -3.418 12.184 1.00 50.77 93 ILE A O 1
ATOM 682 N N . ALA A 1 102 ? 30.147 -1.507 12.853 1.00 58.22 94 ALA A N 1
ATOM 683 C CA . ALA A 1 102 ? 30.086 -1.801 14.271 1.00 52.41 94 ALA A CA 1
ATOM 684 C C . ALA A 1 102 ? 29.214 -0.770 14.974 1.00 52.51 94 ALA A C 1
ATOM 685 O O . ALA A 1 102 ? 29.304 0.428 14.687 1.00 57.68 94 ALA A O 1
ATOM 687 N N . ALA A 1 103 ? 28.367 -1.229 15.894 1.00 48.30 95 ALA A N 1
ATOM 688 C CA . ALA A 1 103 ? 27.537 -0.335 16.693 1.00 45.65 95 ALA A CA 1
ATOM 689 C C . ALA A 1 103 ? 27.868 -0.518 18.167 1.00 50.19 95 ALA A C 1
ATOM 690 O O . ALA A 1 103 ? 28.073 -1.644 18.630 1.00 51.05 95 ALA A O 1
ATOM 692 N N . ASP A 1 104 ? 27.921 0.586 18.907 1.00 55.07 96 ASP A N 1
ATOM 693 C CA . ASP A 1 104 ? 28.255 0.507 20.319 1.00 52.99 96 ASP A CA 1
ATOM 694 C C . ASP A 1 104 ? 27.005 0.239 21.147 1.00 55.31 96 ASP A C 1
ATOM 695 O O . ASP A 1 104 ? 25.885 0.132 20.634 1.00 60.82 96 ASP A O 1
ATOM 700 N N . LYS A 1 105 ? 27.214 0.128 22.458 1.00 50.28 97 LYS A N 1
ATOM 701 C CA . LYS A 1 105 ? 26.142 -0.266 23.357 1.00 52.78 97 LYS A CA 1
ATOM 702 C C . LYS A 1 105 ? 24.969 0.700 23.251 1.00 55.57 97 LYS A C 1
ATOM 703 O O . LYS A 1 105 ? 23.809 0.280 23.171 1.00 57.50 97 LYS A O 1
ATOM 709 N N . THR A 1 106 ? 25.267 1.996 23.189 1.00 52.82 98 THR A N 1
ATOM 710 C CA . THR A 1 106 ? 24.224 3.017 23.144 1.00 60.11 98 THR A CA 1
ATOM 711 C C . THR A 1 106 ? 23.419 2.931 21.857 1.00 56.80 98 THR A C 1
ATOM 712 O O . THR A 1 106 ? 22.186 3.041 21.877 1.00 56.19 98 THR A O 1
ATOM 716 N N . ALA A 1 107 ? 24.103 2.727 20.727 1.00 47.00 99 ALA A N 1
ATOM 717 C CA . ALA A 1 107 ? 23.399 2.607 19.458 1.00 47.42 99 ALA A CA 1
ATOM 718 C C . ALA A 1 107 ? 22.521 1.357 19.436 1.00 52.13 99 ALA A C 1
ATOM 719 O O . ALA A 1 107 ? 21.397 1.392 18.922 1.00 47.02 99 ALA A O 1
ATOM 721 N N . MET A 1 108 ? 23.013 0.251 20.001 1.00 42.79 100 MET A N 1
ATOM 722 C CA . MET A 1 108 ? 22.226 -0.976 20.067 1.00 47.84 100 MET A CA 1
ATOM 723 C C . MET A 1 108 ? 20.969 -0.787 20.900 1.00 53.12 100 MET A C 1
ATOM 724 O O . MET A 1 108 ? 19.900 -1.303 20.555 1.00 46.61 100 MET A O 1
ATOM 729 N N . GLY A 1 109 ? 21.102 -0.111 22.035 1.00 55.57 101 GLY A N 1
ATOM 730 C CA . GLY A 1 109 ? 19.975 0.044 22.932 1.00 39.63 101 GLY A CA 1
ATOM 731 C C . GLY A 1 109 ? 19.363 -1.297 23.314 1.00 51.70 101 GLY A C 1
ATOM 732 O O . GLY A 1 109 ? 20.052 -2.251 23.701 1.00 62.95 101 GLY A O 1
ATOM 733 N N . ASP A 1 110 ? 18.040 -1.369 23.152 1.00 58.63 102 ASP A N 1
ATOM 734 C CA . ASP A 1 110 ? 17.234 -2.521 23.528 1.00 50.52 102 ASP A CA 1
ATOM 735 C C . ASP A 1 110 ? 17.474 -3.727 22.611 1.00 44.17 102 ASP A C 1
ATOM 736 O O . ASP A 1 110 ? 17.175 -4.858 23.006 1.00 45.30 102 ASP A O 1
ATOM 741 N N . ALA A 1 111 ? 17.998 -3.518 21.397 1.00 36.64 103 ALA A N 1
ATOM 742 C CA . ALA A 1 111 ? 18.133 -4.623 20.458 1.00 34.86 103 ALA A CA 1
ATOM 743 C C . ALA A 1 111 ? 19.136 -5.673 20.934 1.00 37.71 103 ALA A C 1
ATOM 744 O O . ALA A 1 111 ? 19.009 -6.846 20.564 1.00 41.53 103 ALA A O 1
ATOM 746 N N . ALA A 1 112 ? 20.116 -5.291 21.769 1.00 39.30 104 ALA A N 1
ATOM 747 C CA . ALA A 1 112 ? 21.185 -6.233 22.137 1.00 38.64 104 ALA A CA 1
ATOM 748 C C . ALA A 1 112 ? 20.649 -7.485 22.836 1.00 40.87 104 ALA A C 1
ATOM 749 O O . ALA A 1 112 ? 21.133 -8.595 22.603 1.00 45.06 104 ALA A O 1
ATOM 751 N N . LYS A 1 113 ? 19.644 -7.340 23.665 1.00 42.82 105 LYS A N 1
ATOM 752 C CA . LYS A 1 113 ? 19.170 -8.495 24.410 1.00 39.16 105 LYS A CA 1
ATOM 753 C C . LYS A 1 113 ? 18.360 -9.478 23.559 1.00 41.21 105 LYS A C 1
ATOM 754 O O . LYS A 1 113 ? 18.018 -10.556 24.051 1.00 45.17 105 LYS A O 1
ATOM 760 N N . TRP A 1 114 ? 18.087 -9.176 22.291 1.00 40.12 106 TRP A N 1
ATOM 761 C CA . TRP A 1 114 ? 17.304 -10.079 21.459 1.00 39.79 106 TRP A CA 1
ATOM 762 C C . TRP A 1 114 ? 18.140 -10.805 20.414 1.00 44.52 106 TRP A C 1
ATOM 763 O O . TRP A 1 114 ? 17.593 -11.615 19.659 1.00 43.95 106 TRP A O 1
ATOM 774 N N . LEU A 1 115 ? 19.454 -10.587 20.388 1.00 46.51 107 LEU A N 1
ATOM 775 C CA . LEU A 1 115 ? 20.319 -11.102 19.325 1.00 48.66 107 LEU A CA 1
ATOM 776 C C . LEU A 1 115 ? 21.183 -12.251 19.864 1.00 49.37 107 LEU A C 1
ATOM 777 O O . LEU A 1 115 ? 22.124 -12.029 20.634 1.00 49.03 107 LEU A O 1
ATOM 782 N N . LYS A 1 116 ? 20.847 -13.469 19.450 1.00 51.84 108 LYS A N 1
ATOM 783 C CA . LYS A 1 116 ? 21.548 -14.693 19.841 1.00 49.98 108 LYS A CA 1
ATOM 784 C C . LYS A 1 116 ? 22.910 -14.801 19.154 1.00 48.86 108 LYS A C 1
ATOM 785 O O . LYS A 1 116 ? 23.102 -14.343 18.028 1.00 47.17 108 LYS A O 1
ATOM 791 N N . ASP A 1 117 ? 23.866 -15.435 19.828 1.00 66.51 109 ASP A N 1
ATOM 792 C CA . ASP A 1 117 ? 25.149 -15.705 19.177 1.00 69.73 109 ASP A CA 1
ATOM 793 C C . ASP A 1 117 ? 24.926 -16.566 17.935 1.00 64.01 109 ASP A C 1
ATOM 794 O O . ASP A 1 117 ? 24.216 -17.574 17.995 1.00 70.03 109 ASP A O 1
ATOM 799 N N . ASP A 1 118 ? 25.549 -16.181 16.815 1.00 61.74 110 ASP A N 1
ATOM 800 C CA . ASP A 1 118 ? 25.466 -16.921 15.551 1.00 68.46 110 ASP A CA 1
ATOM 801 C C . ASP A 1 118 ? 24.062 -16.919 14.932 1.00 69.87 110 ASP A C 1
ATOM 802 O O . ASP A 1 118 ? 23.757 -17.758 14.085 1.00 74.06 110 ASP A O 1
ATOM 807 N N . SER A 1 119 ? 23.169 -16.027 15.358 1.00 63.61 111 SER A N 1
ATOM 808 C CA . SER A 1 119 ? 21.801 -16.051 14.840 1.00 58.96 111 SER A CA 1
ATOM 809 C C . SER A 1 119 ? 21.738 -15.613 13.380 1.00 62.59 111 SER A C 1
ATOM 810 O O . SER A 1 119 ? 20.908 -16.113 12.607 1.00 68.95 111 SER A O 1
ATOM 813 N N . ASN A 1 120 ? 22.572 -14.643 13.008 1.00 58.72 112 ASN A N 1
ATOM 814 C CA . ASN A 1 120 ? 22.565 -14.026 11.684 1.00 55.64 112 ASN A CA 1
ATOM 815 C C . ASN A 1 120 ? 21.255 -13.270 11.418 1.00 54.30 112 ASN A C 1
ATOM 816 O O . ASN A 1 120 ? 20.833 -13.126 10.277 1.00 59.95 112 ASN A O 1
ATOM 821 N N . GLU A 1 121 ? 20.641 -12.718 12.461 1.00 55.49 113 GLU A N 1
ATOM 822 C CA . GLU A 1 121 ? 19.370 -12.025 12.306 1.00 57.47 113 GLU A CA 1
ATOM 823 C C . GLU A 1 121 ? 19.553 -10.782 11.450 1.00 55.17 113 GLU A C 1
ATOM 824 O O . GLU A 1 121 ? 20.546 -10.063 11.581 1.00 56.10 113 GLU A O 1
ATOM 830 N N . THR A 1 122 ? 18.593 -10.528 10.568 1.00 48.15 114 THR A N 1
ATOM 831 C CA . THR A 1 122 ? 18.567 -9.262 9.849 1.00 55.18 114 THR A CA 1
ATOM 832 C C . THR A 1 122 ? 18.059 -8.159 10.772 1.00 54.48 114 THR A C 1
ATOM 833 O O . THR A 1 122 ? 16.992 -8.282 11.383 1.00 59.73 114 THR A O 1
ATOM 837 N N . CYS A 1 123 ? 18.840 -7.101 10.898 1.00 48.53 115 CYS A N 1
ATOM 838 C CA . CYS A 1 123 ? 18.525 -5.973 11.752 1.00 43.39 115 CYS A CA 1
ATOM 839 C C . CYS A 1 123 ? 18.414 -4.716 10.916 1.00 53.11 115 CYS A C 1
ATOM 840 O O . CYS A 1 123 ? 19.052 -4.584 9.868 1.00 62.25 115 CYS A O 1
ATOM 843 N N . THR A 1 124 ? 17.635 -3.773 11.416 1.00 51.99 116 THR A N 1
ATOM 844 C CA . THR A 1 124 ? 17.514 -2.469 10.789 1.00 60.69 116 THR A CA 1
ATOM 845 C C . THR A 1 124 ? 18.422 -1.503 11.535 1.00 54.97 116 THR A C 1
ATOM 846 O O . THR A 1 124 ? 18.280 -1.328 12.751 1.00 53.32 116 THR A O 1
ATOM 850 N N . ILE A 1 125 ? 19.348 -0.881 10.815 1.00 54.55 117 ILE A N 1
ATOM 851 C CA . ILE A 1 125 ? 20.342 -0.003 11.422 1.00 51.71 117 ILE A CA 1
ATOM 852 C C . ILE A 1 125 ? 20.174 1.406 10.887 1.00 59.83 117 ILE A C 1
ATOM 853 O O . ILE A 1 125 ? 20.322 1.648 9.682 1.00 61.47 117 ILE A O 1
ATOM 858 N N . MET A 1 126 ? 19.943 2.344 11.795 1.00 53.54 118 MET A N 1
ATOM 859 C CA . MET A 1 126 ? 19.851 3.745 11.435 1.00 61.52 118 MET A CA 1
ATOM 860 C C . MET A 1 126 ? 21.222 4.388 11.622 1.00 66.06 118 MET A C 1
ATOM 861 O O . MET A 1 126 ? 21.758 4.417 12.736 1.00 66.41 118 MET A O 1
ATOM 866 N N . LEU A 1 127 ? 21.783 4.884 10.521 1.00 65.50 119 LEU A N 1
ATOM 867 C CA . LEU A 1 127 ? 23.096 5.512 10.479 1.00 63.38 119 LEU A CA 1
ATOM 868 C C . LEU A 1 127 ? 22.961 7.029 10.438 1.00 68.09 119 LEU A C 1
ATOM 869 O O . LEU A 1 127 ? 22.168 7.569 9.660 1.00 63.48 119 LEU A O 1
ATOM 874 N N . PHE A 1 128 ? 23.742 7.712 11.268 1.00 73.88 120 PHE A N 1
ATOM 875 C CA . PHE A 1 128 ? 23.806 9.168 11.286 1.00 64.48 120 PHE A CA 1
ATOM 876 C C . PHE A 1 128 ? 25.231 9.553 10.918 1.00 74.98 120 PHE A C 1
ATOM 877 O O . PHE A 1 128 ? 26.166 9.276 11.680 1.00 71.77 120 PHE A O 1
ATOM 885 N N . ASN A 1 129 ? 25.393 10.192 9.755 1.00 78.59 121 ASN A N 1
ATOM 886 C CA . ASN A 1 129 ? 26.715 10.545 9.225 1.00 72.85 121 ASN A CA 1
ATOM 887 C C . ASN A 1 129 ? 27.603 9.304 9.151 1.00 73.31 121 ASN A C 1
ATOM 888 O O . ASN A 1 129 ? 28.775 9.325 9.528 1.00 79.58 121 ASN A O 1
ATOM 893 N N . GLY A 1 130 ? 27.019 8.188 8.715 1.00 68.18 122 GLY A N 1
ATOM 894 C CA . GLY A 1 130 ? 27.728 6.927 8.622 1.00 82.70 122 GLY A CA 1
ATOM 895 C C . GLY A 1 130 ? 27.881 6.139 9.918 1.00 84.25 122 GLY A C 1
ATOM 896 O O . GLY A 1 130 ? 28.270 4.965 9.856 1.00 76.37 122 GLY A O 1
ATOM 897 N N . VAL A 1 131 ? 27.585 6.727 11.072 1.00 83.21 123 VAL A N 1
ATOM 898 C CA . VAL A 1 131 ? 27.766 6.082 12.376 1.00 68.42 123 VAL A CA 1
ATOM 899 C C . VAL A 1 131 ? 26.425 5.516 12.829 1.00 67.50 123 VAL A C 1
ATOM 900 O O . VAL A 1 131 ? 25.419 6.238 12.779 1.00 67.38 123 VAL A O 1
ATOM 904 N N . PRO A 1 132 ? 26.369 4.274 13.307 1.00 65.80 124 PRO A N 1
ATOM 905 C CA . PRO A 1 132 ? 25.093 3.744 13.798 1.00 57.17 124 PRO A CA 1
ATOM 906 C C . PRO A 1 132 ? 24.579 4.597 14.946 1.00 62.35 124 PRO A C 1
ATOM 907 O O . PRO A 1 132 ? 25.311 4.906 15.889 1.00 64.23 124 PRO A O 1
ATOM 911 N N . LEU A 1 133 ? 23.321 5.017 14.829 1.00 49.63 125 LEU A N 1
ATOM 912 C CA . LEU A 1 133 ? 22.637 5.798 15.853 1.00 55.01 125 LEU A CA 1
ATOM 913 C C . LEU A 1 133 ? 21.627 4.967 16.618 1.00 50.25 125 LEU A C 1
ATOM 914 O O . LEU A 1 133 ? 21.559 5.052 17.842 1.00 61.59 125 LEU A O 1
ATOM 919 N N . ASN A 1 134 ? 20.861 4.149 15.911 1.00 50.48 126 ASN A N 1
ATOM 920 C CA . ASN A 1 134 ? 19.891 3.249 16.510 1.00 43.79 126 ASN A CA 1
ATOM 921 C C . ASN A 1 134 ? 19.965 1.943 15.754 1.00 44.13 126 ASN A C 1
ATOM 922 O O . ASN A 1 134 ? 20.382 1.902 14.591 1.00 46.29 126 ASN A O 1
ATOM 927 N N . VAL A 1 135 ? 19.595 0.877 16.440 1.00 46.45 127 VAL A N 1
ATOM 928 C CA . VAL A 1 135 ? 19.513 -0.444 15.850 1.00 41.19 127 VAL A CA 1
ATOM 929 C C . VAL A 1 135 ? 18.221 -1.083 16.307 1.00 47.16 127 VAL A C 1
ATOM 930 O O . VAL A 1 135 ? 17.879 -1.025 17.496 1.00 46.40 127 VAL A O 1
ATOM 934 N N . ASN A 1 136 ? 17.538 -1.752 15.385 1.00 42.47 128 ASN A N 1
ATOM 935 C CA . ASN A 1 136 ? 16.356 -2.517 15.742 1.00 52.90 128 ASN A CA 1
ATOM 936 C C . ASN A 1 136 ? 16.501 -3.976 15.324 1.00 52.16 128 ASN A C 1
ATOM 937 O O . ASN A 1 136 ? 16.912 -4.279 14.198 1.00 53.61 128 ASN A O 1
ATOM 942 N N . ALA A 1 137 ? 16.218 -4.867 16.272 1.00 56.95 129 ALA A N 1
ATOM 943 C CA . ALA A 1 137 ? 16.155 -6.295 16.048 1.00 54.36 129 ALA A CA 1
ATOM 944 C C . ALA A 1 137 ? 14.885 -6.627 15.257 1.00 53.72 129 ALA A C 1
ATOM 945 O O . ALA A 1 137 ? 14.008 -5.776 15.100 1.00 51.41 129 ALA A O 1
ATOM 947 N N . PRO A 1 138 ? 14.764 -7.849 14.727 1.00 47.41 130 PRO A N 1
ATOM 948 C CA . PRO A 1 138 ? 13.487 -8.248 14.110 1.00 44.95 130 PRO A CA 1
ATOM 949 C C . PRO A 1 138 ? 12.362 -8.225 15.136 1.00 50.34 130 PRO A C 1
ATOM 950 O O . PRO A 1 138 ? 12.591 -8.310 16.348 1.00 52.32 130 PRO A O 1
ATOM 954 N N . ASN A 1 139 ? 11.129 -8.086 14.628 1.00 52.27 131 ASN A N 1
ATOM 955 C CA . ASN A 1 139 ? 9.951 -8.094 15.496 1.00 54.49 131 ASN A CA 1
ATOM 956 C C . ASN A 1 139 ? 9.885 -9.359 16.352 1.00 49.59 131 ASN A C 1
ATOM 957 O O . ASN A 1 139 ? 9.501 -9.306 17.528 1.00 50.23 131 ASN A O 1
ATOM 962 N N . PHE A 1 140 ? 10.257 -10.503 15.792 1.00 43.35 132 PHE A N 1
ATOM 963 C CA . PHE A 1 140 ? 10.155 -11.760 16.518 1.00 51.06 132 PHE A CA 1
ATOM 964 C C . PHE A 1 140 ? 11.463 -12.531 16.421 1.00 52.63 132 PHE A C 1
ATOM 965 O O . PHE A 1 140 ? 12.033 -12.646 15.334 1.00 57.11 132 PHE A O 1
ATOM 973 N N . VAL A 1 141 ? 11.935 -13.060 17.555 1.00 46.58 133 VAL A N 1
ATOM 974 C CA . VAL A 1 141 ? 13.126 -13.903 17.584 1.00 50.41 133 VAL A CA 1
ATOM 975 C C . VAL A 1 141 ? 12.836 -15.164 18.383 1.00 51.75 133 VAL A C 1
ATOM 976 O O . VAL A 1 141 ? 11.946 -15.199 19.235 1.00 46.48 133 VAL A O 1
ATOM 980 N N . VAL A 1 142 ? 13.645 -16.191 18.128 1.00 52.00 134 VAL A N 1
ATOM 981 C CA . VAL A 1 142 ? 13.571 -17.458 18.840 1.00 45.32 134 VAL A CA 1
ATOM 982 C C . VAL A 1 142 ? 14.826 -17.591 19.687 1.00 48.06 134 VAL A C 1
ATOM 983 O O . VAL A 1 142 ? 15.946 -17.596 19.159 1.00 55.89 134 VAL A O 1
ATOM 987 N N . LEU A 1 143 ? 14.633 -17.672 21.005 1.00 44.65 135 LEU A N 1
ATOM 988 C CA . LEU A 1 143 ? 15.716 -17.740 21.967 1.00 46.19 135 LEU A CA 1
ATOM 989 C C . LEU A 1 143 ? 15.481 -18.899 22.913 1.00 51.91 135 LEU A C 1
ATOM 990 O O . LEU A 1 143 ? 14.341 -19.264 23.201 1.00 48.24 135 LEU A O 1
ATOM 995 N N . LYS A 1 144 ? 16.579 -19.454 23.414 1.00 46.94 136 LYS A N 1
ATOM 996 C CA . LYS A 1 144 ? 16.523 -20.586 24.312 1.00 49.01 136 LYS A CA 1
ATOM 997 C C . LYS A 1 144 ? 16.410 -20.092 25.749 1.00 47.45 136 LYS A C 1
ATOM 998 O O . LYS A 1 144 ? 17.034 -19.097 26.129 1.00 43.75 136 LYS A O 1
ATOM 1004 N N . VAL A 1 145 ? 15.569 -20.767 26.530 1.00 51.40 137 VAL A N 1
ATOM 1005 C CA . VAL A 1 145 ? 15.480 -20.531 27.967 1.00 45.56 137 VAL A CA 1
ATOM 1006 C C . VAL A 1 145 ? 16.683 -21.174 28.649 1.00 49.68 137 VAL A C 1
ATOM 1007 O O . VAL A 1 145 ? 16.949 -22.365 28.474 1.00 53.16 137 VAL A O 1
ATOM 1011 N N . VAL A 1 146 ? 17.409 -20.388 29.433 1.00 52.20 138 VAL A N 1
ATOM 1012 C CA . VAL A 1 146 ? 18.598 -20.865 30.112 1.00 45.28 138 VAL A CA 1
ATOM 1013 C C . VAL A 1 146 ? 18.384 -21.056 31.611 1.00 58.71 138 VAL A C 1
ATOM 1014 O O . VAL A 1 146 ? 18.922 -22.007 32.188 1.00 64.99 138 VAL A O 1
ATOM 1018 N N . GLU A 1 147 ? 17.547 -20.239 32.237 1.00 67.38 139 GLU A N 1
ATOM 1019 C CA . GLU A 1 147 ? 17.360 -20.263 33.679 1.00 72.12 139 GLU A CA 1
ATOM 1020 C C . GLU A 1 147 ? 15.878 -20.111 33.955 1.00 62.02 139 GLU A C 1
ATOM 1021 O O . GLU A 1 147 ? 15.282 -19.110 33.556 1.00 56.99 139 GLU A O 1
ATOM 1027 N N . THR A 1 148 ? 15.287 -21.091 34.627 1.00 64.21 140 THR A N 1
ATOM 1028 C CA . THR A 1 148 ? 13.888 -21.022 35.037 1.00 64.47 140 THR A CA 1
ATOM 1029 C C . THR A 1 148 ? 13.644 -22.178 36.000 1.00 65.63 140 THR A C 1
ATOM 1030 O O . THR A 1 148 ? 14.264 -23.242 35.883 1.00 68.97 140 THR A O 1
ATOM 1034 N N . ASP A 1 149 ? 12.781 -21.962 36.943 1.00 68.39 141 ASP A N 1
ATOM 1035 C CA . ASP A 1 149 ? 12.496 -23.061 37.848 1.00 84.15 141 ASP A CA 1
ATOM 1036 C C . ASP A 1 149 ? 11.209 -23.768 37.449 1.00 81.72 141 ASP A C 1
ATOM 1037 O O . ASP A 1 149 ? 10.423 -23.244 36.655 1.00 86.14 141 ASP A O 1
ATOM 1042 N N . PRO A 1 150 ? 10.992 -25.005 37.925 1.00 88.31 142 PRO A N 1
ATOM 1043 C CA . PRO A 1 150 ? 9.769 -25.780 37.651 1.00 92.78 142 PRO A CA 1
ATOM 1044 C C . PRO A 1 150 ? 8.462 -25.044 37.953 1.00 94.19 142 PRO A C 1
ATOM 1045 O O . PRO A 1 150 ? 7.923 -25.220 39.050 1.00 101.26 142 PRO A O 1
ATOM 1049 N N . GLY A 1 161 ? 2.204 -17.165 35.112 1.00 79.64 153 GLY A N 1
ATOM 1050 C CA . GLY A 1 161 ? 3.475 -17.438 34.460 1.00 71.89 153 GLY A CA 1
ATOM 1051 C C . GLY A 1 161 ? 4.646 -17.451 35.422 1.00 74.20 153 GLY A C 1
ATOM 1052 O O . GLY A 1 161 ? 4.457 -17.493 36.637 1.00 74.96 153 GLY A O 1
ATOM 1053 N N . LYS A 1 162 ? 5.865 -17.407 34.889 1.00 68.87 154 LYS A N 1
ATOM 1054 C CA . LYS A 1 162 ? 7.050 -17.466 35.728 1.00 56.19 154 LYS A CA 1
ATOM 1055 C C . LYS A 1 162 ? 8.190 -16.752 35.016 1.00 51.23 154 LYS A C 1
ATOM 1056 O O . LYS A 1 162 ? 8.203 -16.681 33.780 1.00 46.01 154 LYS A O 1
ATOM 1062 N N . PRO A 1 163 ? 9.160 -16.226 35.756 1.00 44.26 155 PRO A N 1
ATOM 1063 C CA . PRO A 1 163 ? 10.279 -15.554 35.094 1.00 43.70 155 PRO A CA 1
ATOM 1064 C C . PRO A 1 163 ? 11.189 -16.564 34.417 1.00 49.47 155 PRO A C 1
ATOM 1065 O O . PRO A 1 163 ? 11.368 -17.687 34.888 1.00 47.50 155 PRO A O 1
ATOM 1069 N N . ALA A 1 164 ? 11.747 -16.157 33.278 1.00 48.03 156 ALA A N 1
ATOM 1070 C CA . ALA A 1 164 ? 12.678 -16.996 32.533 1.00 51.84 156 ALA A CA 1
ATOM 1071 C C . ALA A 1 164 ? 13.795 -16.122 31.988 1.00 52.76 156 ALA A C 1
ATOM 1072 O O . ALA A 1 164 ? 13.524 -15.082 31.379 1.00 44.77 156 ALA A O 1
ATOM 1074 N N . LYS A 1 165 ? 15.041 -16.568 32.159 1.00 42.75 157 LYS A N 1
ATOM 1075 C CA . LYS A 1 165 ? 16.189 -15.891 31.584 1.00 44.18 157 LYS A CA 1
ATOM 1076 C C . LYS A 1 165 ? 16.527 -16.572 30.268 1.00 43.80 157 LYS A C 1
ATOM 1077 O O . LYS A 1 165 ? 16.789 -17.780 30.238 1.00 55.34 157 LYS A O 1
ATOM 1083 N N . LEU A 1 166 ? 16.516 -15.800 29.188 1.00 39.36 158 LEU A N 1
ATOM 1084 C CA . LEU A 1 166 ? 16.888 -16.325 27.891 1.00 41.76 158 LEU A CA 1
ATOM 1085 C C . LEU A 1 166 ? 18.408 -16.322 27.744 1.00 52.61 158 LEU A C 1
ATOM 1086 O O . LEU A 1 166 ? 19.131 -15.725 28.550 1.00 48.23 158 LEU A O 1
ATOM 1091 N N . GLU A 1 167 ? 18.886 -17.006 26.691 1.00 45.34 159 GLU A N 1
ATOM 1092 C CA . GLU A 1 167 ? 20.319 -17.212 26.501 1.00 51.02 159 GLU A CA 1
ATOM 1093 C C . GLU A 1 167 ? 21.068 -15.909 26.256 1.00 55.54 159 GLU A C 1
ATOM 1094 O O . GLU A 1 167 ? 22.291 -15.877 26.403 1.00 56.91 159 GLU A O 1
ATOM 1100 N N . THR A 1 168 ? 20.382 -14.849 25.827 1.00 50.98 160 THR A N 1
ATOM 1101 C CA . THR A 1 168 ? 21.049 -13.565 25.681 1.00 46.83 160 THR A CA 1
ATOM 1102 C C . THR A 1 168 ? 21.122 -12.792 26.989 1.00 54.78 160 THR A C 1
ATOM 1103 O O . THR A 1 168 ? 21.656 -11.682 26.987 1.00 52.34 160 THR A O 1
ATOM 1107 N N . GLY A 1 169 ? 20.556 -13.322 28.086 1.00 50.27 161 GLY A N 1
ATOM 1108 C CA . GLY A 1 169 ? 20.386 -12.583 29.325 1.00 33.51 161 GLY A CA 1
ATOM 1109 C C . GLY A 1 169 ? 19.063 -11.831 29.449 1.00 40.60 161 GLY A C 1
ATOM 1110 O O . GLY A 1 169 ? 18.709 -11.392 30.553 1.00 46.88 161 GLY A O 1
ATOM 1111 N N . ALA A 1 170 ? 18.327 -11.662 28.362 1.00 31.69 162 ALA A N 1
ATOM 1112 C CA . ALA A 1 170 ? 17.011 -11.055 28.464 1.00 30.66 162 ALA A CA 1
ATOM 1113 C C . ALA A 1 170 ? 16.139 -11.883 29.397 1.00 39.92 162 ALA A C 1
ATOM 1114 O O . ALA A 1 170 ? 16.243 -13.112 29.468 1.00 43.48 162 ALA A O 1
ATOM 1116 N N . VAL A 1 171 ? 15.293 -11.198 30.143 1.00 40.86 163 VAL A N 1
ATOM 1117 C CA . VAL A 1 171 ? 14.376 -11.843 31.067 1.00 41.01 163 VAL A CA 1
ATOM 1118 C C . VAL A 1 171 ? 12.953 -11.593 30.589 1.00 46.65 163 VAL A C 1
ATOM 1119 O O . VAL A 1 171 ? 12.598 -10.454 30.258 1.00 45.24 163 VAL A O 1
ATOM 1123 N N . VAL A 1 172 ? 12.147 -12.656 30.544 1.00 43.51 164 VAL A N 1
ATOM 1124 C CA . VAL A 1 172 ? 10.743 -12.574 30.146 1.00 40.47 164 VAL A CA 1
ATOM 1125 C C . VAL A 1 172 ? 9.900 -13.497 31.022 1.00 45.21 164 VAL A C 1
ATOM 1126 O O . VAL A 1 172 ? 10.392 -14.466 31.614 1.00 43.30 164 VAL A O 1
ATOM 1130 N N . ARG A 1 173 ? 8.598 -13.207 31.065 1.00 43.16 165 ARG A N 1
ATOM 1131 C CA . ARG A 1 173 ? 7.646 -14.119 31.682 1.00 41.91 165 ARG A CA 1
ATOM 1132 C C . ARG A 1 173 ? 7.259 -15.189 30.667 1.00 47.94 165 ARG A C 1
ATOM 1133 O O . ARG A 1 173 ? 6.941 -14.866 29.519 1.00 42.73 165 ARG A O 1
ATOM 1135 N N . VAL A 1 174 ? 7.303 -16.453 31.075 1.00 49.62 166 VAL A N 1
ATOM 1136 C CA . VAL A 1 174 ? 6.870 -17.562 30.223 1.00 47.83 166 VAL A CA 1
ATOM 1137 C C . VAL A 1 174 ? 5.812 -18.364 30.970 1.00 58.19 166 VAL A C 1
ATOM 1138 O O . VAL A 1 174 ? 5.728 -18.312 32.211 1.00 53.69 166 VAL A O 1
ATOM 1142 N N . PRO A 1 175 ? 4.986 -19.129 30.244 1.00 60.04 167 PRO A N 1
ATOM 1143 C CA . PRO A 1 175 ? 4.033 -20.021 30.917 1.00 61.18 167 PRO A CA 1
ATOM 1144 C C . PRO A 1 175 ? 4.746 -21.014 31.822 1.00 62.25 167 PRO A C 1
ATOM 1145 O O . PRO A 1 175 ? 5.921 -21.353 31.641 1.00 64.86 167 PRO A O 1
ATOM 1149 N N . LEU A 1 176 ? 3.996 -21.493 32.809 1.00 58.62 168 LEU A N 1
ATOM 1150 C CA . LEU A 1 176 ? 4.549 -22.428 33.774 1.00 59.37 168 LEU A CA 1
ATOM 1151 C C . LEU A 1 176 ? 5.087 -23.691 33.111 1.00 59.76 168 LEU A C 1
ATOM 1152 O O . LEU A 1 176 ? 5.990 -24.331 33.660 1.00 64.39 168 LEU A O 1
ATOM 1157 N N . PHE A 1 177 ? 4.547 -24.083 31.949 1.00 62.60 169 PHE A N 1
ATOM 1158 C CA . PHE A 1 177 ? 4.971 -25.352 31.358 1.00 65.71 169 PHE A CA 1
ATOM 1159 C C . PHE A 1 177 ? 6.346 -25.272 30.707 1.00 65.94 169 PHE A C 1
ATOM 1160 O O . PHE A 1 177 ? 7.003 -26.311 30.580 1.00 72.49 169 PHE A O 1
ATOM 1168 N N . VAL A 1 178 ? 6.806 -24.075 30.317 1.00 60.93 170 VAL A N 1
ATOM 1169 C CA . VAL A 1 178 ? 8.104 -23.951 29.665 1.00 55.40 170 VAL A CA 1
ATOM 1170 C C . VAL A 1 178 ? 9.208 -24.371 30.624 1.00 56.07 170 VAL A C 1
ATOM 1171 O O . VAL A 1 178 ? 9.173 -24.055 31.818 1.00 54.16 170 VAL A O 1
ATOM 1175 N N . GLN A 1 179 ? 10.184 -25.116 30.110 1.00 63.67 171 GLN A N 1
ATOM 1176 C CA . GLN A 1 179 ? 11.287 -25.626 30.913 1.00 67.39 171 GLN A CA 1
ATOM 1177 C C . GLN A 1 179 ? 12.623 -25.156 30.350 1.00 62.34 171 GLN A C 1
ATOM 1178 O O . GLN A 1 179 ? 12.714 -24.679 29.218 1.00 60.38 171 GLN A O 1
ATOM 1184 N N . GLN A 1 180 ? 13.675 -25.287 31.155 1.00 71.09 172 GLN A N 1
ATOM 1185 C CA . GLN A 1 180 ? 15.004 -24.935 30.672 1.00 70.45 172 GLN A CA 1
ATOM 1186 C C . GLN A 1 180 ? 15.354 -25.748 29.429 1.00 73.27 172 GLN A C 1
ATOM 1187 O O . GLN A 1 180 ? 14.925 -26.893 29.266 1.00 72.46 172 GLN A O 1
ATOM 1193 N N . GLU A 1 181 ? 16.141 -25.124 28.548 1.00 70.03 173 GLU A N 1
ATOM 1194 C CA . GLU A 1 181 ? 16.658 -25.689 27.302 1.00 68.06 173 GLU A CA 1
ATOM 1195 C C . GLU A 1 181 ? 15.579 -25.755 26.220 1.00 67.36 173 GLU A C 1
ATOM 1196 O O . GLU A 1 181 ? 15.884 -26.009 25.049 1.00 74.98 173 GLU A O 1
ATOM 1202 N N . GLU A 1 182 ? 14.328 -25.502 26.591 1.00 51.13 174 GLU A N 1
ATOM 1203 C CA . GLU A 1 182 ? 13.271 -25.241 25.625 1.00 66.41 174 GLU A CA 1
ATOM 1204 C C . GLU A 1 182 ? 13.458 -23.844 25.013 1.00 67.34 174 GLU A C 1
ATOM 1205 O O . GLU A 1 182 ? 14.100 -22.962 25.596 1.00 65.32 174 GLU A O 1
ATOM 1211 N N . SER A 1 183 ? 12.897 -23.647 23.819 1.00 67.65 175 SER A N 1
ATOM 1212 C CA . SER A 1 183 ? 13.028 -22.394 23.079 1.00 58.24 175 SER A CA 1
ATOM 1213 C C . SER A 1 183 ? 11.667 -21.736 22.949 1.00 54.73 175 SER A C 1
ATOM 1214 O O . SER A 1 183 ? 10.658 -22.425 22.778 1.00 50.61 175 SER A O 1
ATOM 1217 N N . VAL A 1 184 ? 11.643 -20.400 23.009 1.00 46.72 176 VAL A N 1
ATOM 1218 C CA . VAL A 1 184 ? 10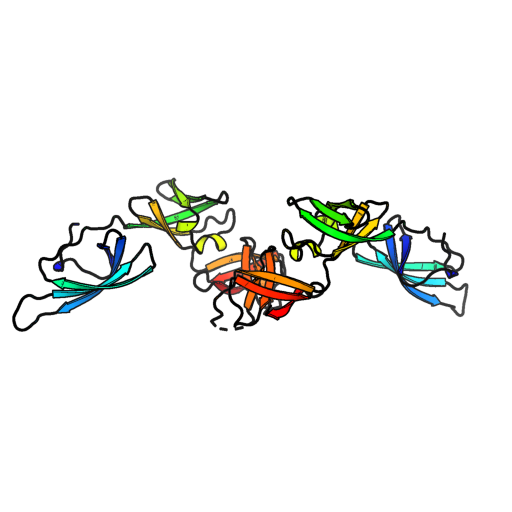.401 -19.649 22.885 1.00 46.17 176 VAL A CA 1
ATOM 1219 C C . VAL A 1 184 ? 10.562 -18.569 21.830 1.00 51.13 176 VAL A C 1
ATOM 1220 O O . VAL A 1 184 ? 11.662 -18.056 21.591 1.00 49.53 176 VAL A O 1
ATOM 1224 N N . ARG A 1 185 ? 9.439 -18.182 21.241 1.00 45.46 177 ARG A N 1
ATOM 1225 C CA . ARG A 1 185 ? 9.388 -17.057 20.320 1.00 44.90 177 ARG A CA 1
ATOM 1226 C C . ARG A 1 185 ? 8.946 -15.823 21.092 1.00 52.18 177 ARG A C 1
ATOM 1227 O O . ARG A 1 185 ? 7.946 -15.864 21.818 1.00 50.40 177 ARG A O 1
ATOM 1235 N N . VAL A 1 186 ? 9.700 -14.733 20.941 1.00 45.62 178 VAL A N 1
ATOM 1236 C CA . VAL A 1 186 ? 9.489 -13.510 21.702 1.00 44.36 178 VAL A CA 1
ATOM 1237 C C . VAL A 1 186 ? 9.241 -12.379 20.723 1.00 41.33 178 VAL A C 1
ATOM 1238 O O . VAL A 1 186 ? 9.868 -12.322 19.656 1.00 50.81 178 VAL A O 1
ATOM 1242 N N . ASP A 1 187 ? 8.321 -11.489 21.098 1.00 42.92 179 ASP A N 1
ATOM 1243 C CA . ASP A 1 187 ? 8.046 -10.240 20.390 1.00 45.80 179 ASP A CA 1
ATOM 1244 C C . ASP A 1 187 ? 8.996 -9.192 20.961 1.00 46.94 179 ASP A C 1
ATOM 1245 O O . ASP A 1 187 ? 8.866 -8.809 22.127 1.00 46.11 179 ASP A O 1
ATOM 1250 N N . THR A 1 188 ? 9.960 -8.737 20.150 1.00 45.41 180 THR A N 1
ATOM 1251 C CA . THR A 1 188 ? 10.987 -7.827 20.657 1.00 45.61 180 THR A CA 1
ATOM 1252 C C . THR A 1 188 ? 10.458 -6.422 20.880 1.00 55.61 180 THR A C 1
ATOM 1253 O O . THR A 1 188 ? 11.046 -5.666 21.660 1.00 57.17 180 THR A O 1
ATOM 1257 N N . ARG A 1 189 ? 9.392 -6.040 20.184 1.00 48.86 181 ARG A N 1
ATOM 1258 C CA . ARG A 1 189 ? 8.832 -4.715 20.410 1.00 61.15 181 ARG A CA 1
ATOM 1259 C C . ARG A 1 189 ? 8.289 -4.603 21.831 1.00 62.54 181 ARG A C 1
ATOM 1260 O O . ARG A 1 189 ? 8.618 -3.663 22.563 1.00 57.60 181 ARG A O 1
ATOM 1268 N N . THR A 1 190 ? 7.536 -5.606 22.275 1.00 63.39 182 THR A N 1
ATOM 1269 C CA . THR A 1 190 ? 6.957 -5.593 23.609 1.00 54.18 182 THR A CA 1
ATOM 1270 C C . THR A 1 190 ? 7.777 -6.372 24.629 1.00 59.66 182 THR A C 1
ATOM 1271 O O . THR A 1 190 ? 7.470 -6.303 25.826 1.00 66.10 182 THR A O 1
ATOM 1275 N N . GLY A 1 191 ? 8.788 -7.124 24.195 1.00 49.60 183 GLY A N 1
ATOM 1276 C CA . GLY A 1 191 ? 9.523 -7.975 25.118 1.00 41.55 183 GLY A CA 1
ATOM 1277 C C . GLY A 1 191 ? 8.660 -9.052 25.732 1.00 48.30 183 GLY A C 1
ATOM 1278 O O . GLY A 1 191 ? 8.853 -9.413 26.901 1.00 52.38 183 GLY A O 1
ATOM 1279 N N . GLU A 1 192 ? 7.690 -9.564 24.980 1.00 39.91 184 GLU A N 1
ATOM 1280 C CA . GLU A 1 192 ? 6.741 -10.519 25.517 1.00 56.36 184 GLU A CA 1
ATOM 1281 C C . GLU A 1 192 ? 6.839 -11.853 24.803 1.00 52.93 184 GLU A C 1
ATOM 1282 O O . GLU A 1 192 ? 6.931 -11.916 23.572 1.00 47.87 184 GLU A O 1
ATOM 1288 N N . TYR A 1 193 ? 6.744 -12.909 25.598 1.00 52.72 185 TYR A N 1
ATOM 1289 C CA . TYR A 1 193 ? 6.557 -14.242 25.062 1.00 52.03 185 TYR A CA 1
ATOM 1290 C C . TYR A 1 193 ? 5.381 -14.242 24.105 1.00 56.68 185 TYR A C 1
ATOM 1291 O O . TYR A 1 193 ? 4.351 -13.605 24.343 1.00 56.80 185 TYR A O 1
ATOM 1300 N N . LEU A 1 194 ? 5.542 -14.950 23.006 1.00 54.81 186 LEU A N 1
ATOM 1301 C CA . LEU A 1 194 ? 4.435 -15.132 22.095 1.00 47.61 186 LEU A CA 1
ATOM 1302 C C . LEU A 1 194 ? 3.974 -16.574 22.083 1.00 54.26 186 LEU A C 1
ATOM 1303 O O . LEU A 1 194 ? 2.797 -16.843 22.333 1.00 58.69 186 LEU A O 1
ATOM 1308 N N . GLU A 1 195 ? 4.883 -17.517 21.871 1.00 54.70 187 GLU A N 1
ATOM 1309 C CA . GLU A 1 195 ? 4.481 -18.911 21.734 1.00 62.65 187 GLU A CA 1
ATOM 1310 C C . GLU A 1 195 ? 5.704 -19.786 21.923 1.00 62.80 187 GLU A C 1
ATOM 1311 O O . GLU A 1 195 ? 6.843 -19.306 21.891 1.00 53.05 187 GLU A O 1
ATOM 1317 N N . ARG A 1 196 ? 5.459 -21.088 22.065 1.00 57.33 188 ARG A N 1
ATOM 1318 C CA . ARG A 1 196 ? 6.567 -22.027 22.117 1.00 59.83 188 ARG A CA 1
ATOM 1319 C C . ARG A 1 196 ? 7.264 -22.073 20.760 1.00 67.02 188 ARG A C 1
ATOM 1320 O O . ARG A 1 196 ? 6.664 -21.801 19.716 1.00 72.93 188 ARG A O 1
ATOM 1322 N N . ALA A 1 197 ? 8.549 -22.402 20.780 1.00 66.77 189 ALA A N 1
ATOM 1323 C CA . ALA A 1 197 ? 9.305 -22.489 19.538 1.00 82.89 189 ALA A CA 1
ATOM 1324 C C . ALA A 1 197 ? 9.743 -23.914 19.248 1.00 94.97 189 ALA A C 1
ATOM 1325 O O . ALA A 1 197 ? 10.939 -24.191 19.188 1.00 99.23 189 ALA A O 1
ATOM 1327 N N . ASN B 1 11 ? 32.903 -44.810 64.640 1.00 112.09 3 ASN B N 1
ATOM 1328 C CA . ASN B 1 11 ? 32.363 -45.798 63.713 1.00 112.36 3 ASN B CA 1
ATOM 1329 C C . ASN B 1 11 ? 30.944 -46.176 64.146 1.00 112.78 3 ASN B C 1
ATOM 1330 O O . ASN B 1 11 ? 30.682 -46.300 65.343 1.00 117.50 3 ASN B O 1
ATOM 1335 N N . TYR B 1 12 ? 30.040 -46.387 63.179 1.00 106.00 4 TYR B N 1
ATOM 1336 C CA . TYR B 1 12 ? 28.618 -46.554 63.462 1.00 96.51 4 TYR B CA 1
ATOM 1337 C C . TYR B 1 12 ? 28.098 -47.931 63.065 1.00 87.55 4 TYR B C 1
ATOM 1338 O O . TYR B 1 12 ? 28.490 -48.486 62.037 1.00 88.03 4 TYR B O 1
ATOM 1347 N N . SER B 1 13 ? 27.180 -48.456 63.862 1.00 90.93 5 SER B N 1
ATOM 1348 C CA . SER B 1 13 ? 26.459 -49.683 63.554 1.00 91.24 5 SER B CA 1
ATOM 1349 C C . SER B 1 13 ? 24.993 -49.352 63.310 1.00 87.11 5 SER B C 1
ATOM 1350 O O . SER B 1 13 ? 24.545 -48.235 63.562 1.00 89.91 5 SER B O 1
ATOM 1353 N N . THR B 1 14 ? 24.229 -50.347 62.842 1.00 87.20 6 THR B N 1
ATOM 1354 C CA . THR B 1 14 ? 22.818 -50.096 62.549 1.00 92.79 6 THR B CA 1
ATOM 1355 C C . THR B 1 14 ? 22.066 -49.561 63.763 1.00 97.85 6 THR B C 1
ATOM 1356 O O . THR B 1 14 ? 21.106 -48.799 63.604 1.00 95.57 6 THR B O 1
ATOM 1360 N N . ASN B 1 15 ? 22.463 -49.960 64.976 1.00 109.29 7 ASN B N 1
ATOM 1361 C CA . ASN B 1 15 ? 21.844 -49.403 66.177 1.00 116.61 7 ASN B CA 1
ATOM 1362 C C . ASN B 1 15 ? 22.138 -47.909 66.319 1.00 114.57 7 ASN B C 1
ATOM 1363 O O . ASN B 1 15 ? 21.282 -47.141 66.778 1.00 104.82 7 ASN B O 1
ATOM 1365 N N . ASP B 1 16 ? 23.339 -47.479 65.913 1.00 117.82 8 ASP B N 1
ATOM 1366 C CA . ASP B 1 16 ? 23.763 -46.088 66.100 1.00 124.80 8 ASP B CA 1
ATOM 1367 C C . ASP B 1 16 ? 22.958 -45.098 65.259 1.00 119.02 8 ASP B C 1
ATOM 1368 O O . ASP B 1 16 ? 22.888 -43.914 65.610 1.00 122.43 8 ASP B O 1
ATOM 1373 N N . PHE B 1 17 ? 22.373 -45.549 64.148 1.00 108.09 9 PHE B N 1
ATOM 1374 C CA . PHE B 1 17 ? 21.798 -44.649 63.149 1.00 103.31 9 PHE B CA 1
ATOM 1375 C C . PHE B 1 17 ? 20.781 -43.686 63.761 1.00 116.55 9 PHE B C 1
ATOM 1376 O O . PHE B 1 17 ? 19.878 -44.095 64.496 1.00 123.64 9 PHE B O 1
ATOM 1384 N N . LYS B 1 18 ? 20.928 -42.409 63.429 1.00 117.11 10 LYS B N 1
ATOM 1385 C CA . LYS B 1 18 ? 20.080 -41.315 63.875 1.00 112.92 10 LYS B CA 1
ATOM 1386 C C . LYS B 1 18 ? 19.882 -40.384 62.689 1.00 124.84 10 LYS B C 1
ATOM 1387 O O . LYS B 1 18 ? 20.629 -40.463 61.709 1.00 125.86 10 LYS B O 1
ATOM 1389 N N . PRO B 1 19 ? 18.878 -39.506 62.731 1.00 130.50 11 PRO B N 1
ATOM 1390 C CA . PRO B 1 19 ? 18.708 -38.546 61.631 1.00 129.36 11 PRO B CA 1
ATOM 1391 C C . PRO B 1 19 ? 19.840 -37.529 61.598 1.00 126.60 11 PRO B C 1
ATOM 1392 O O . PRO B 1 19 ? 20.328 -37.081 62.638 1.00 133.36 11 PRO B O 1
ATOM 1396 N N . GLY B 1 20 ? 20.258 -37.171 60.385 1.00 116.21 12 GLY B N 1
ATOM 1397 C CA . GLY B 1 20 ? 21.354 -36.238 60.194 1.00 107.68 12 GLY B CA 1
ATOM 1398 C C . GLY B 1 20 ? 22.728 -36.809 60.459 1.00 107.96 12 GLY B C 1
ATOM 1399 O O . GLY B 1 20 ? 23.688 -36.053 60.646 1.00 109.78 12 GLY B O 1
ATOM 1400 N N . LEU B 1 21 ? 22.863 -38.129 60.457 1.00 102.08 13 LEU B N 1
ATOM 1401 C CA . LEU B 1 21 ? 24.154 -38.747 60.712 1.00 95.01 13 LEU B CA 1
ATOM 1402 C C . LEU B 1 21 ? 24.961 -38.805 59.422 1.00 90.09 13 LEU B C 1
ATOM 1403 O O . LEU B 1 21 ? 24.469 -39.281 58.394 1.00 86.31 13 LEU B O 1
ATOM 1408 N N . LYS B 1 22 ? 26.213 -38.351 59.488 1.00 87.31 14 LYS B N 1
ATOM 1409 C CA . LYS B 1 22 ? 27.069 -38.229 58.317 1.00 71.23 14 LYS B CA 1
ATOM 1410 C C . LYS B 1 22 ? 27.933 -39.484 58.205 1.00 76.49 14 LYS B C 1
ATOM 1411 O O . LYS B 1 22 ? 28.828 -39.711 59.026 1.00 79.58 14 LYS B O 1
ATOM 1417 N N . VAL B 1 23 ? 27.664 -40.291 57.179 1.00 69.55 15 VAL B N 1
ATOM 1418 C CA . VAL B 1 23 ? 28.317 -41.573 56.968 1.00 69.81 15 VAL B CA 1
ATOM 1419 C C . VAL B 1 23 ? 28.843 -41.646 55.538 1.00 72.36 15 VAL B C 1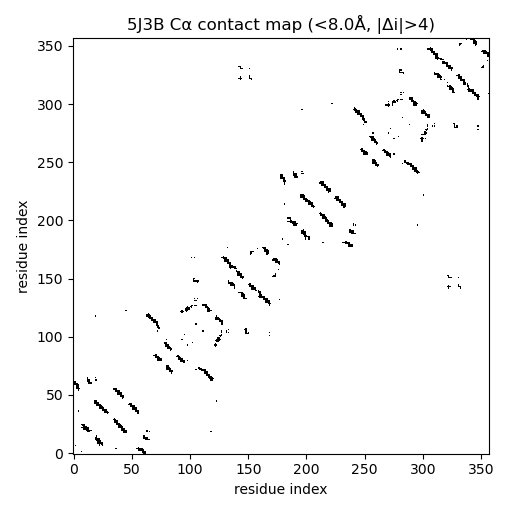
ATOM 1420 O O . VAL B 1 23 ? 28.426 -40.892 54.656 1.00 74.49 15 VAL B O 1
ATOM 1424 N N . MET B 1 24 ? 29.775 -42.576 55.323 1.00 71.87 16 MET B N 1
ATOM 1425 C CA . MET B 1 24 ? 30.283 -42.913 53.996 1.00 74.27 16 MET B CA 1
ATOM 1426 C C . MET B 1 24 ? 29.548 -44.140 53.459 1.00 79.18 16 MET B C 1
ATOM 1427 O O . MET B 1 24 ? 29.438 -45.156 54.153 1.00 81.07 16 MET B O 1
ATOM 1432 N N . LEU B 1 25 ? 29.083 -44.060 52.212 1.00 85.38 17 LEU B N 1
ATOM 1433 C CA . LEU B 1 25 ? 28.349 -45.148 51.567 1.00 87.86 17 LEU B CA 1
ATOM 1434 C C . LEU B 1 25 ? 28.731 -45.168 50.098 1.00 102.99 17 LEU B C 1
ATOM 1435 O O . LEU B 1 25 ? 28.491 -44.190 49.382 1.00 104.52 17 LEU B O 1
ATOM 1440 N N . ASP B 1 26 ? 29.309 -46.284 49.652 1.00 109.85 18 ASP B N 1
ATOM 1441 C CA . ASP B 1 26 ? 29.895 -46.367 48.319 1.00 112.75 18 ASP B CA 1
ATOM 1442 C C . ASP B 1 26 ? 30.879 -45.214 48.117 1.00 115.65 18 ASP B C 1
ATOM 1443 O O . ASP B 1 26 ? 30.927 -44.588 47.058 1.00 123.83 18 ASP B O 1
ATOM 1445 N N . SER B 1 27 ? 31.641 -44.911 49.178 1.00 112.16 19 SER B N 1
ATOM 1446 C CA . SER B 1 27 ? 32.709 -43.897 49.180 1.00 108.06 19 SER B CA 1
ATOM 1447 C C . SER B 1 27 ? 32.183 -42.494 48.856 1.00 108.05 19 SER B C 1
ATOM 1448 O O . SER B 1 27 ? 32.883 -41.675 48.255 1.00 100.24 19 SER B O 1
ATOM 1451 N N . ASN B 1 28 ? 30.945 -42.205 49.249 1.00 112.68 20 ASN B N 1
ATOM 1452 C CA . ASN B 1 28 ? 30.341 -40.892 49.088 1.00 107.94 20 ASN B CA 1
ATOM 1453 C C . ASN B 1 28 ? 29.808 -40.407 50.427 1.00 98.52 20 ASN B C 1
ATOM 1454 O O . ASN B 1 28 ? 29.164 -41.174 51.154 1.00 100.71 20 ASN B O 1
ATOM 1459 N N . PRO B 1 29 ? 30.032 -39.141 50.772 1.00 87.36 21 PRO B N 1
ATOM 1460 C CA . PRO B 1 29 ? 29.458 -38.621 52.016 1.00 79.99 21 PRO B CA 1
ATOM 1461 C C . PRO B 1 29 ? 27.949 -38.538 51.889 1.00 76.42 21 PRO B C 1
ATOM 1462 O O . PRO B 1 29 ? 27.421 -38.004 50.913 1.00 86.39 21 PRO B O 1
ATOM 1466 N N . CYS B 1 30 ? 27.261 -39.127 52.859 1.00 74.91 22 CYS B N 1
ATOM 1467 C CA . CYS B 1 30 ? 25.815 -39.134 52.902 1.00 76.40 22 CYS B CA 1
ATOM 1468 C C . CYS B 1 30 ? 25.364 -38.657 54.266 1.00 83.47 22 CYS B C 1
ATOM 1469 O O . CYS B 1 30 ? 26.094 -38.749 55.257 1.00 73.65 22 CYS B O 1
ATOM 1472 N N . SER B 1 31 ? 24.138 -38.145 54.287 1.00 78.16 23 SER B N 1
ATOM 1473 C CA . SER B 1 31 ? 23.435 -37.798 55.506 1.00 78.48 23 SER B CA 1
ATOM 1474 C C . SER B 1 31 ? 22.213 -38.697 55.571 1.00 79.00 23 SER B C 1
ATOM 1475 O O . SER B 1 31 ? 21.551 -38.920 54.554 1.00 80.92 23 SER B O 1
ATOM 1478 N N . ILE B 1 32 ? 21.970 -39.291 56.729 1.00 77.45 24 ILE B N 1
ATOM 1479 C CA . ILE B 1 32 ? 20.846 -40.208 56.870 1.00 81.27 24 ILE B CA 1
ATOM 1480 C C . ILE B 1 32 ? 19.564 -39.397 57.059 1.00 97.31 24 ILE B C 1
ATOM 1481 O O . ILE B 1 32 ? 19.450 -38.602 57.999 1.00 93.85 24 ILE B O 1
ATOM 1486 N N . MET B 1 33 ? 18.600 -39.587 56.155 1.00 103.09 25 MET B N 1
ATOM 1487 C CA . MET B 1 33 ? 17.311 -38.907 56.260 1.00 103.05 25 MET B CA 1
ATOM 1488 C C . MET B 1 33 ? 16.348 -39.684 57.163 1.00 100.74 25 MET B C 1
ATOM 1489 O O . MET B 1 33 ? 15.962 -39.196 58.231 1.00 93.96 25 MET B O 1
ATOM 1494 N N . GLU B 1 34 ? 16.003 -40.914 56.773 1.00 107.21 26 GLU B N 1
ATOM 1495 C CA . GLU B 1 34 ? 15.091 -41.777 57.521 1.00 110.04 26 GLU B CA 1
ATOM 1496 C C . GLU B 1 34 ? 15.761 -43.100 57.873 1.00 106.46 26 GLU B C 1
ATOM 1497 O O . GLU B 1 34 ? 16.501 -43.675 57.068 1.00 92.43 26 GLU B O 1
ATOM 1503 N N . ASN B 1 35 ? 15.478 -43.582 59.079 1.00 108.72 27 ASN B N 1
ATOM 1504 C CA . ASN B 1 35 ? 15.877 -44.906 59.532 1.00 96.38 27 ASN B CA 1
ATOM 1505 C C . ASN B 1 35 ? 14.661 -45.606 60.119 1.00 98.70 27 ASN B C 1
ATOM 1506 O O . ASN B 1 35 ? 13.997 -45.060 61.004 1.00 99.18 27 ASN B O 1
ATOM 1511 N N . GLU B 1 36 ? 14.356 -46.800 59.617 1.00 98.40 28 GLU B N 1
ATOM 1512 C CA . GLU B 1 36 ? 13.277 -47.612 60.167 1.00 96.51 28 GLU B CA 1
ATOM 1513 C C . GLU B 1 36 ? 13.784 -49.029 60.411 1.00 87.80 28 GLU B C 1
ATOM 1514 O O . GLU B 1 36 ? 14.475 -49.605 59.563 1.00 86.53 28 GLU B O 1
ATOM 1520 N N . TYR B 1 37 ? 13.492 -49.562 61.594 1.00 81.99 29 TYR B N 1
ATOM 1521 C CA . TYR B 1 37 ? 13.843 -50.933 61.933 1.00 81.62 29 TYR B CA 1
ATOM 1522 C C . TYR B 1 37 ? 12.724 -51.839 61.438 1.00 81.54 29 TYR B C 1
ATOM 1523 O O . TYR B 1 37 ? 11.547 -51.553 61.672 1.00 78.13 29 TYR B O 1
ATOM 1532 N N . VAL B 1 38 ? 13.086 -52.944 60.790 1.00 79.18 30 VAL B N 1
ATOM 1533 C CA . VAL B 1 38 ? 12.112 -53.903 60.275 1.00 72.62 30 VAL B CA 1
ATOM 1534 C C . VAL B 1 38 ? 12.394 -55.259 60.903 1.00 79.88 30 VAL B C 1
ATOM 1535 O O . VAL B 1 38 ? 13.464 -55.843 60.679 1.00 84.09 30 VAL B O 1
ATOM 1539 N N . LYS B 1 39 ? 11.431 -55.764 61.683 1.00 77.69 31 LYS B N 1
ATOM 1540 C CA . LYS B 1 39 ? 11.499 -57.115 62.227 1.00 69.99 31 LYS B CA 1
ATOM 1541 C C . LYS B 1 39 ? 10.514 -57.979 61.455 1.00 70.62 31 LYS B C 1
ATOM 1542 O O . LYS B 1 39 ? 9.300 -57.912 61.699 1.00 72.66 31 LYS B O 1
ATOM 1544 N N . PRO B 1 40 ? 10.981 -58.778 60.509 1.00 71.05 32 PRO B N 1
ATOM 1545 C CA . PRO B 1 40 ? 10.079 -59.632 59.740 1.00 70.21 32 PRO B CA 1
ATOM 1546 C C . PRO B 1 40 ? 9.736 -60.882 60.526 1.00 69.55 32 PRO B C 1
ATOM 1547 O O . PRO B 1 40 ? 10.432 -61.262 61.465 1.00 68.29 32 PRO B O 1
ATOM 1551 N N . GLY B 1 41 ? 8.623 -61.508 60.142 1.00 70.81 33 GLY B N 1
ATOM 1552 C CA . GLY B 1 41 ? 8.209 -62.712 60.839 1.00 75.21 33 GLY B CA 1
ATOM 1553 C C . GLY B 1 41 ? 9.176 -63.853 60.601 1.00 86.20 33 GLY B C 1
ATOM 1554 O O . GLY B 1 41 ? 9.624 -64.512 61.544 1.00 90.37 33 GLY B O 1
ATOM 1555 N N . LYS B 1 42 ? 9.545 -64.075 59.345 1.00 90.61 34 LYS B N 1
ATOM 1556 C CA . LYS B 1 42 ? 10.515 -65.102 58.993 1.00 99.00 34 LYS B CA 1
ATOM 1557 C C . LYS B 1 42 ? 11.884 -64.448 58.814 1.00 108.42 34 LYS B C 1
ATOM 1558 O O . LYS B 1 42 ? 12.025 -63.514 58.021 1.00 110.98 34 LYS B O 1
ATOM 1560 N N . GLY B 1 43 ? 12.879 -64.914 59.576 1.00 108.03 35 GLY B N 1
ATOM 1561 C CA . GLY B 1 43 ? 14.258 -64.524 59.349 1.00 104.60 35 GLY B CA 1
ATOM 1562 C C . GLY B 1 43 ? 14.748 -63.363 60.197 1.00 97.05 35 GLY B C 1
ATOM 1563 O O . GLY B 1 43 ? 14.047 -62.804 61.044 1.00 103.47 35 GLY B O 1
ATOM 1564 N N . GLN B 1 44 ? 16.005 -63.005 59.939 1.00 80.93 36 GLN B N 1
ATOM 1565 C CA . GLN B 1 44 ? 16.710 -61.985 60.707 1.00 85.59 36 GLN B CA 1
ATOM 1566 C C . GLN B 1 44 ? 16.246 -60.561 60.375 1.00 83.56 36 GLN B C 1
ATOM 1567 O O . GLN B 1 44 ? 15.900 -60.237 59.233 1.00 75.28 36 GLN B O 1
ATOM 1573 N N . ALA B 1 45 ? 16.238 -59.713 61.400 1.00 78.33 37 ALA B N 1
ATOM 1574 C CA . ALA B 1 45 ? 15.861 -58.318 61.255 1.00 64.43 37 ALA B CA 1
ATOM 1575 C C . ALA B 1 45 ? 16.905 -57.512 60.486 1.00 75.23 37 ALA B C 1
ATOM 1576 O O . ALA B 1 45 ? 18.096 -57.848 60.440 1.00 80.35 37 ALA B O 1
ATOM 1578 N N . PHE B 1 46 ? 16.431 -56.434 59.868 1.00 67.48 38 PHE B N 1
ATOM 1579 C CA . PHE B 1 46 ? 17.260 -55.557 59.066 1.00 64.92 38 PHE B CA 1
ATOM 1580 C C . PHE B 1 46 ? 16.761 -54.127 59.239 1.00 72.29 38 PHE B C 1
ATOM 1581 O O . PHE B 1 46 ? 15.673 -53.884 59.765 1.00 76.27 38 PHE B O 1
ATOM 1589 N N . ASN B 1 47 ? 17.580 -53.171 58.815 1.00 84.29 39 ASN B N 1
ATOM 1590 C CA . ASN B 1 47 ? 17.250 -51.755 58.900 1.00 90.03 39 ASN B CA 1
ATOM 1591 C C . ASN B 1 47 ? 17.111 -51.212 57.489 1.00 87.67 39 ASN B C 1
ATOM 1592 O O . ASN B 1 47 ? 17.985 -51.438 56.643 1.00 77.62 39 ASN B O 1
ATOM 1597 N N . ARG B 1 48 ? 16.000 -50.519 57.239 1.00 84.95 40 ARG B N 1
ATOM 1598 C CA . ARG B 1 48 ? 15.775 -49.805 55.992 1.00 88.70 40 ARG B CA 1
ATOM 1599 C C . ARG B 1 48 ? 15.997 -48.321 56.263 1.00 90.36 40 ARG B C 1
ATOM 1600 O O . ARG B 1 48 ? 15.249 -47.704 57.033 1.00 86.71 40 ARG B O 1
ATOM 1602 N N . VAL B 1 49 ? 17.020 -47.755 55.630 1.00 91.60 41 VAL B N 1
ATOM 1603 C CA . VAL B 1 49 ? 17.504 -46.416 55.942 1.00 92.84 41 VAL B CA 1
ATOM 1604 C C . VAL B 1 49 ? 17.541 -45.591 54.658 1.00 93.85 41 VAL B C 1
ATOM 1605 O O . VAL B 1 49 ? 18.079 -46.042 53.637 1.00 91.59 41 VAL B O 1
ATOM 1609 N N . LYS B 1 50 ? 16.992 -44.374 54.719 1.00 80.46 42 LYS B N 1
ATOM 1610 C CA . LYS B 1 50 ? 16.995 -43.440 53.599 1.00 83.52 42 LYS B CA 1
ATOM 1611 C C . LYS B 1 50 ? 18.158 -42.474 53.757 1.00 84.94 42 LYS B C 1
ATOM 1612 O O . LYS B 1 50 ? 18.340 -41.891 54.830 1.00 91.54 42 LYS B O 1
ATOM 1614 N N . LEU B 1 51 ? 18.955 -42.326 52.698 1.00 82.83 43 LEU B N 1
ATOM 1615 C CA . LEU B 1 51 ? 20.141 -41.482 52.737 1.00 90.16 43 LEU B CA 1
ATOM 1616 C C . LEU B 1 51 ? 20.109 -40.459 51.612 1.00 98.98 43 LEU B C 1
ATOM 1617 O O . LEU B 1 51 ? 19.714 -40.771 50.486 1.00 103.73 43 LEU B O 1
ATOM 1622 N N . ARG B 1 52 ? 20.532 -39.237 51.927 1.00 100.41 44 ARG B N 1
ATOM 1623 C CA . ARG B 1 52 ? 20.783 -38.204 50.930 1.00 104.53 44 ARG B CA 1
ATOM 1624 C C . ARG B 1 52 ? 22.280 -38.155 50.653 1.00 100.37 44 ARG B C 1
ATOM 1625 O O . ARG B 1 52 ? 23.082 -37.961 51.575 1.00 99.08 44 ARG B O 1
ATOM 1627 N N . ASN B 1 53 ? 22.654 -38.360 49.394 1.00 95.71 45 ASN B N 1
ATOM 1628 C CA . ASN B 1 53 ? 24.031 -38.143 48.973 1.00 88.29 45 ASN B CA 1
ATOM 1629 C C . ASN B 1 53 ? 24.307 -36.649 49.022 1.00 93.62 45 ASN B C 1
ATOM 1630 O O . ASN B 1 53 ? 23.540 -35.860 48.468 1.00 94.04 45 ASN B O 1
ATOM 1635 N N . LEU B 1 54 ? 25.355 -36.257 49.748 1.00 97.11 46 LEU B N 1
ATOM 1636 C CA . LEU B 1 54 ? 25.659 -34.840 49.910 1.00 100.17 46 LEU B CA 1
ATOM 1637 C C . LEU B 1 54 ? 26.319 -34.241 48.668 1.00 106.01 46 LEU B C 1
ATOM 1638 O O . LEU B 1 54 ? 26.232 -33.028 48.453 1.00 108.55 46 LEU B O 1
ATOM 1643 N N . LYS B 1 55 ? 27.007 -35.056 47.863 1.00 108.07 47 LYS B N 1
ATOM 1644 C CA . LYS B 1 55 ? 27.582 -34.555 46.617 1.00 106.21 47 LYS B CA 1
ATOM 1645 C C . LYS B 1 55 ? 26.506 -34.303 45.563 1.00 114.91 47 LYS B C 1
ATOM 1646 O O . LYS B 1 55 ? 26.599 -33.341 44.793 1.00 128.39 47 LYS B O 1
ATOM 1648 N N . THR B 1 56 ? 25.484 -35.155 45.510 1.00 117.31 48 THR B N 1
ATOM 1649 C CA . THR B 1 56 ? 24.476 -35.116 44.456 1.00 126.39 48 THR B CA 1
ATOM 1650 C C . THR B 1 56 ? 23.158 -34.499 44.901 1.00 126.22 48 THR B C 1
ATOM 1651 O O . THR B 1 56 ? 22.463 -33.890 44.083 1.00 136.24 48 THR B O 1
ATOM 1655 N N . GLY B 1 57 ? 22.829 -34.590 46.187 1.00 120.11 49 GLY B N 1
ATOM 1656 C CA . GLY B 1 57 ? 21.505 -34.279 46.684 1.00 121.22 49 GLY B CA 1
ATOM 1657 C C . GLY B 1 57 ? 20.464 -35.345 46.428 1.00 122.64 49 GLY B C 1
ATOM 1658 O O . GLY B 1 57 ? 19.356 -35.248 46.973 1.00 122.87 49 GLY B O 1
ATOM 1659 N N . LYS B 1 58 ? 20.794 -36.374 45.653 1.00 121.97 50 LYS B N 1
ATOM 1660 C CA . LYS B 1 58 ? 19.870 -37.464 45.394 1.00 120.24 50 LYS B CA 1
ATOM 1661 C C . LYS B 1 58 ? 19.645 -38.266 46.667 1.00 120.77 50 LYS B C 1
ATOM 1662 O O . LYS B 1 58 ? 20.415 -38.188 47.629 1.00 117.27 50 LYS B O 1
ATOM 1664 N N . VAL B 1 59 ? 18.560 -39.028 46.676 1.00 123.35 51 VAL B N 1
ATOM 1665 C CA . VAL B 1 59 ? 18.220 -39.883 47.805 1.00 121.88 51 VAL B CA 1
ATOM 1666 C C . VAL B 1 59 ? 18.601 -41.312 47.440 1.00 128.70 51 VAL B C 1
ATOM 1667 O O . VAL B 1 59 ? 18.312 -41.777 46.330 1.00 136.24 51 VAL B O 1
ATOM 1671 N N . LEU B 1 60 ? 19.259 -42.004 48.367 1.00 123.49 52 LEU B N 1
ATOM 1672 C CA . LEU B 1 60 ? 19.735 -43.362 48.149 1.00 118.55 52 LEU B CA 1
ATOM 1673 C C . LEU B 1 60 ? 18.998 -44.307 49.085 1.00 114.10 52 LEU B C 1
ATOM 1674 O O . LEU B 1 60 ? 18.751 -43.976 50.250 1.00 112.89 52 LEU B O 1
ATOM 1676 N N . GLU B 1 61 ? 18.634 -45.476 48.563 1.00 111.26 53 GLU B N 1
ATOM 1677 C CA . GLU B 1 61 ? 17.957 -46.514 49.329 1.00 108.69 53 GLU B CA 1
ATOM 1678 C C . GLU B 1 61 ? 18.867 -47.733 49.450 1.00 105.04 53 GLU B C 1
ATOM 1679 O O . GLU B 1 61 ? 19.290 -48.298 48.434 1.00 103.97 53 GLU B O 1
ATOM 1681 N N . LYS B 1 62 ? 19.189 -48.112 50.688 1.00 103.98 54 LYS B N 1
ATOM 1682 C CA . LYS B 1 62 ? 20.023 -49.273 50.971 1.00 95.79 54 LYS B CA 1
ATOM 1683 C C . LYS B 1 62 ? 19.422 -50.022 52.151 1.00 85.83 54 LYS B C 1
ATOM 1684 O O . LYS B 1 62 ? 18.767 -49.425 53.012 1.00 75.95 54 LYS B O 1
ATOM 1686 N N . THR B 1 63 ? 19.631 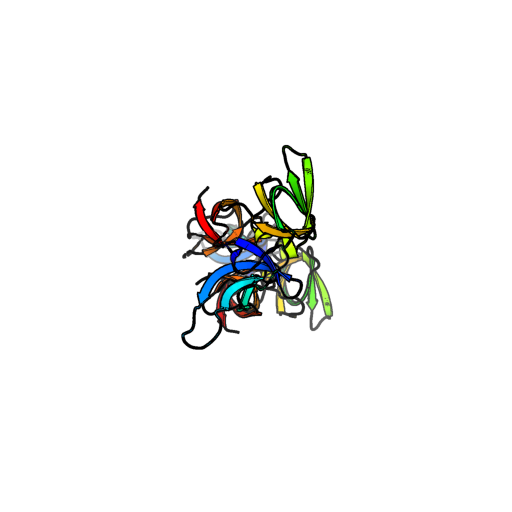-51.337 52.175 1.00 83.69 55 THR B N 1
ATOM 1687 C CA . THR B 1 63 ? 19.157 -52.188 53.261 1.00 78.06 55 THR B CA 1
ATOM 1688 C C . THR B 1 63 ? 20.354 -52.697 54.059 1.00 70.91 55 THR B C 1
ATOM 1689 O O . THR B 1 63 ? 21.386 -53.053 53.483 1.00 75.23 55 THR B O 1
ATOM 1693 N N . PHE B 1 64 ? 20.235 -52.665 55.386 1.00 75.37 56 PHE B N 1
ATOM 1694 C CA . PHE B 1 64 ? 21.321 -53.034 56.293 1.00 80.92 56 PHE B CA 1
ATOM 1695 C C . PHE B 1 64 ? 20.859 -54.108 57.260 1.00 88.32 56 PHE B C 1
ATOM 1696 O O . PHE B 1 64 ? 19.881 -53.905 57.986 1.00 98.76 56 PHE B O 1
ATOM 1704 N N . LYS B 1 65 ? 21.562 -55.241 57.280 1.00 82.14 57 LYS B N 1
ATOM 1705 C CA . LYS B 1 65 ? 21.284 -56.243 58.298 1.00 85.12 57 LYS B CA 1
ATOM 1706 C C . LYS B 1 65 ? 21.778 -55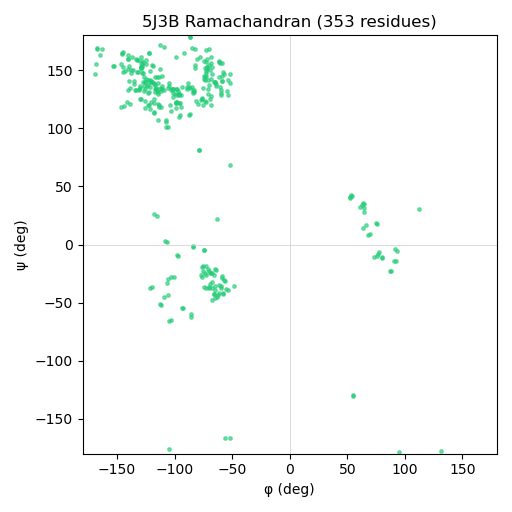.715 59.636 1.00 92.58 57 LYS B C 1
ATOM 1707 O O . LYS B 1 65 ? 22.822 -55.061 59.708 1.00 90.93 57 LYS B O 1
ATOM 1709 N N . SER B 1 66 ? 21.011 -55.984 60.693 1.00 130.01 58 SER B N 1
ATOM 1710 C CA . SER B 1 66 ? 21.380 -55.511 62.020 1.00 123.00 58 SER B CA 1
ATOM 1711 C C . SER B 1 66 ? 22.752 -56.054 62.398 1.00 117.68 58 SER B C 1
ATOM 1712 O O . SER B 1 66 ? 23.098 -57.191 62.070 1.00 110.87 58 SER B O 1
ATOM 1715 N N . GLY B 1 67 ? 23.556 -55.211 63.041 1.00 124.59 59 GLY B N 1
ATOM 1716 C CA . GLY B 1 67 ? 24.965 -55.495 63.229 1.00 132.55 59 GLY B CA 1
ATOM 1717 C C . GLY B 1 67 ? 25.895 -54.976 62.147 1.00 130.38 59 GLY B C 1
ATOM 1718 O O . GLY B 1 67 ? 27.117 -55.121 62.289 1.00 134.75 59 GLY B O 1
ATOM 1719 N N . ASP B 1 68 ? 25.366 -54.377 61.080 1.00 113.57 60 ASP B N 1
ATOM 1720 C CA . ASP B 1 68 ? 26.200 -53.821 60.021 1.00 106.21 60 ASP B CA 1
ATOM 1721 C C . ASP B 1 68 ? 26.782 -52.480 60.438 1.00 100.58 60 ASP B C 1
ATOM 1722 O O . ASP B 1 68 ? 26.326 -51.835 61.383 1.00 102.93 60 ASP B O 1
ATOM 1727 N N . THR B 1 69 ? 27.827 -52.084 59.734 1.00 100.88 61 THR B N 1
ATOM 1728 C CA . THR B 1 69 ? 28.621 -50.934 60.114 1.00 95.43 61 THR B CA 1
ATOM 1729 C C . THR B 1 69 ? 28.750 -49.972 58.938 1.00 91.66 61 THR B C 1
ATOM 1730 O O . THR B 1 69 ? 28.741 -50.383 57.775 1.00 93.45 61 THR B O 1
ATOM 1734 N N . LEU B 1 70 ? 28.823 -48.678 59.260 1.00 92.99 62 LEU B N 1
ATOM 1735 C CA . LEU B 1 70 ? 29.061 -47.600 58.305 1.00 94.07 62 LEU B CA 1
ATOM 1736 C C . LEU B 1 70 ? 30.130 -46.677 58.870 1.00 97.70 62 LEU B C 1
ATOM 1737 O O . LEU B 1 70 ? 30.058 -46.286 60.040 1.00 94.37 62 LEU B O 1
ATOM 1742 N N . GLU B 1 71 ? 31.111 -46.332 58.038 1.00 78.21 63 GLU B N 1
ATOM 1743 C CA . GLU B 1 71 ? 32.142 -45.394 58.445 1.00 77.61 63 GLU B CA 1
ATOM 1744 C C . GLU B 1 71 ? 31.568 -43.985 58.483 1.00 80.58 63 GLU B C 1
ATOM 1745 O O . GLU B 1 71 ? 30.687 -43.639 57.691 1.00 80.34 63 GLU B O 1
ATOM 1747 N N . ALA B 1 72 ? 32.035 -43.191 59.443 1.00 76.85 64 ALA B N 1
ATOM 1748 C CA . ALA B 1 72 ? 31.609 -41.804 59.565 1.00 75.83 64 ALA B CA 1
ATOM 1749 C C . ALA B 1 72 ? 32.206 -40.950 58.451 1.00 78.79 64 ALA B C 1
ATOM 1750 O O . ALA B 1 72 ? 33.265 -41.251 57.902 1.00 78.95 64 ALA B O 1
ATOM 1752 N N . ALA B 1 73 ? 31.511 -39.879 58.103 1.00 76.95 65 ALA B N 1
ATOM 1753 C CA . ALA B 1 73 ? 32.017 -38.933 57.121 1.00 66.31 65 ALA B CA 1
ATOM 1754 C C . ALA B 1 73 ? 32.501 -37.683 57.839 1.00 72.52 65 ALA B C 1
ATOM 1755 O O . ALA B 1 73 ? 31.886 -37.236 58.812 1.00 71.17 65 ALA B O 1
ATOM 1757 N N . ASP B 1 74 ? 33.635 -37.149 57.383 1.00 74.22 66 ASP B N 1
ATOM 1758 C CA . ASP B 1 74 ? 34.197 -35.915 57.927 1.00 84.70 66 ASP B CA 1
ATOM 1759 C C . ASP B 1 74 ? 33.431 -34.732 57.329 1.00 82.77 66 ASP B C 1
ATOM 1760 O O . ASP B 1 74 ? 33.860 -34.086 56.368 1.00 83.78 66 ASP B O 1
ATOM 1765 N N . ILE B 1 75 ? 32.264 -34.452 57.915 1.00 68.37 67 ILE B N 1
ATOM 1766 C CA . ILE B 1 75 ? 31.375 -33.385 57.461 1.00 70.99 67 ILE B CA 1
ATOM 1767 C C . ILE B 1 75 ? 31.116 -32.424 58.618 1.00 80.15 67 ILE B C 1
ATOM 1768 O O . ILE B 1 75 ? 30.508 -32.803 59.628 1.00 79.78 67 ILE B O 1
ATOM 1773 N N . VAL B 1 76 ? 31.482 -31.160 58.432 1.00 79.50 68 VAL B N 1
ATOM 1774 C CA . VAL B 1 76 ? 31.265 -30.142 59.450 1.00 75.26 68 VAL B CA 1
ATOM 1775 C C . VAL B 1 76 ? 30.657 -28.929 58.774 1.00 73.61 68 VAL B C 1
ATOM 1776 O O . VAL B 1 76 ? 30.936 -28.640 57.604 1.00 67.36 68 VAL B O 1
ATOM 1780 N N . GLU B 1 77 ? 29.820 -28.215 59.515 1.00 74.70 69 GLU B N 1
ATOM 1781 C CA . GLU B 1 77 ? 29.196 -27.001 59.015 1.00 74.65 69 GLU B CA 1
ATOM 1782 C C . GLU B 1 77 ? 29.768 -25.799 59.754 1.00 72.54 69 GLU B C 1
ATOM 1783 O O . GLU B 1 77 ? 29.887 -25.822 60.982 1.00 71.70 69 GLU B O 1
ATOM 1789 N N . VAL B 1 78 ? 30.125 -24.756 58.994 1.00 74.95 70 VAL B N 1
ATOM 1790 C CA . VAL B 1 78 ? 30.766 -23.556 59.522 1.00 74.75 70 VAL B CA 1
ATOM 1791 C C . VAL B 1 78 ? 29.976 -22.333 59.093 1.00 68.12 70 VAL B C 1
ATOM 1792 O O . VAL B 1 78 ? 29.464 -22.271 57.967 1.00 61.32 70 VAL B O 1
ATOM 1796 N N . GLU B 1 79 ? 29.917 -21.341 59.977 1.00 65.67 71 GLU B N 1
ATOM 1797 C CA . GLU B 1 79 ? 29.412 -20.022 59.633 1.00 61.07 71 GLU B CA 1
ATOM 1798 C C . GLU B 1 79 ? 30.586 -19.123 59.288 1.00 52.05 71 GLU B C 1
ATOM 1799 O O . GLU B 1 79 ? 31.537 -19.005 60.070 1.00 52.28 71 GLU B O 1
ATOM 1805 N N . MET B 1 80 ? 30.504 -18.479 58.131 1.00 43.30 72 MET B N 1
ATOM 1806 C CA . MET B 1 80 ? 31.534 -17.549 57.704 1.00 52.68 72 MET B CA 1
ATOM 1807 C C . MET B 1 80 ? 30.881 -16.441 56.906 1.00 48.52 72 MET B C 1
ATOM 1808 O O . MET B 1 80 ? 29.806 -16.621 56.330 1.00 47.11 72 MET B O 1
ATOM 1813 N N . ASN B 1 81 ? 31.546 -15.296 56.886 1.00 46.91 73 ASN B N 1
ATOM 1814 C CA . ASN B 1 81 ? 31.077 -14.142 56.151 1.00 47.06 73 ASN B CA 1
ATOM 1815 C C . ASN B 1 81 ? 31.593 -14.158 54.727 1.00 46.37 73 ASN B C 1
ATOM 1816 O O . ASN B 1 81 ? 32.778 -14.412 54.480 1.00 48.07 73 ASN B O 1
ATOM 1821 N N . TYR B 1 82 ? 30.698 -13.858 53.797 1.00 33.74 74 TYR B N 1
ATOM 1822 C CA . TYR B 1 82 ? 31.083 -13.780 52.406 1.00 34.82 74 TYR B CA 1
ATOM 1823 C C . TYR B 1 82 ? 31.946 -12.545 52.190 1.00 45.80 74 TYR B C 1
ATOM 1824 O O . TYR B 1 82 ? 31.630 -11.460 52.686 1.00 45.40 74 TYR B O 1
ATOM 1833 N N . LEU B 1 83 ? 33.052 -12.709 51.471 1.00 41.33 75 LEU B N 1
ATOM 1834 C CA . LEU B 1 83 ? 33.922 -11.560 51.240 1.00 41.28 75 LEU B CA 1
ATOM 1835 C C . LEU B 1 83 ? 33.712 -11.043 49.828 1.00 43.32 75 LEU B C 1
ATOM 1836 O O . LEU B 1 83 ? 33.205 -9.932 49.643 1.00 43.04 75 LEU B O 1
ATOM 1841 N N . TYR B 1 84 ? 34.069 -11.858 48.836 1.00 41.15 76 TYR B N 1
ATOM 1842 C CA . TYR B 1 84 ? 34.034 -11.456 47.439 1.00 35.91 76 TYR B CA 1
ATOM 1843 C C . TYR B 1 84 ? 34.197 -12.719 46.620 1.00 33.88 76 TYR B C 1
ATOM 1844 O O . TYR B 1 84 ? 34.591 -13.766 47.135 1.00 40.95 76 TYR B O 1
ATOM 1853 N N . ASN B 1 85 ? 33.966 -12.587 45.321 1.00 35.36 77 ASN B N 1
ATOM 1854 C CA . ASN B 1 85 ? 34.275 -13.640 44.380 1.00 42.34 77 ASN B CA 1
ATOM 1855 C C . ASN B 1 85 ? 34.927 -13.024 43.151 1.00 46.69 77 ASN B C 1
ATOM 1856 O O . ASN B 1 85 ? 34.813 -11.820 42.889 1.00 43.14 77 ASN B O 1
ATOM 1861 N N . ASP B 1 86 ? 35.605 -13.880 42.393 1.00 43.34 78 ASP B N 1
ATOM 1862 C CA . ASP B 1 86 ? 36.239 -13.498 41.139 1.00 62.86 78 ASP B CA 1
ATOM 1863 C C . ASP B 1 86 ? 35.656 -14.254 39.948 1.00 70.46 78 ASP B C 1
ATOM 1864 O O . ASP B 1 86 ? 36.365 -14.477 38.960 1.00 72.07 78 ASP B O 1
ATOM 1869 N N . GLY B 1 87 ? 34.403 -14.706 40.045 1.00 60.57 79 GLY B N 1
ATOM 1870 C CA . GLY B 1 87 ? 33.764 -15.443 38.983 1.00 63.79 79 GLY B CA 1
ATOM 1871 C C . GLY B 1 87 ? 34.002 -16.939 39.001 1.00 66.73 79 GLY B C 1
ATOM 1872 O O . GLY B 1 87 ? 33.183 -17.689 38.453 1.00 68.14 79 GLY B O 1
ATOM 1873 N N . GLU B 1 88 ? 35.076 -17.396 39.629 1.00 61.69 80 GLU B N 1
ATOM 1874 C CA . GLU B 1 88 ? 35.339 -18.821 39.758 1.00 62.91 80 GLU B CA 1
ATOM 1875 C C . GLU B 1 88 ? 35.407 -19.287 41.202 1.00 62.87 80 GLU B C 1
ATOM 1876 O O . GLU B 1 88 ? 34.960 -20.398 41.494 1.00 63.63 80 GLU B O 1
ATOM 1878 N N . MET B 1 89 ? 35.960 -18.482 42.117 1.00 62.29 81 MET B N 1
ATOM 1879 C CA . MET B 1 89 ? 36.034 -18.836 43.535 1.00 57.42 81 MET B CA 1
ATOM 1880 C C . MET B 1 89 ? 35.363 -17.771 44.400 1.00 52.35 81 MET B C 1
ATOM 1881 O O . MET B 1 89 ? 35.568 -16.573 44.186 1.00 50.49 81 MET B O 1
ATOM 1886 N N . TRP B 1 90 ? 34.583 -18.222 45.392 1.00 47.86 82 TRP B N 1
ATOM 1887 C CA . TRP B 1 90 ? 33.927 -17.371 46.385 1.00 40.83 82 TRP B CA 1
ATOM 1888 C C . TRP B 1 90 ? 34.700 -17.472 47.691 1.00 43.95 82 TRP B C 1
ATOM 1889 O O . TRP B 1 90 ? 35.027 -18.579 48.123 1.00 46.69 82 TRP B O 1
ATOM 1900 N N . HIS B 1 91 ? 34.988 -16.327 48.316 1.00 37.54 83 HIS B N 1
ATOM 1901 C CA . HIS B 1 91 ? 35.873 -16.264 49.472 1.00 39.54 83 HIS B CA 1
ATOM 1902 C C . HIS B 1 91 ? 35.098 -15.859 50.712 1.00 47.19 83 HIS B C 1
ATOM 1903 O O . HIS B 1 91 ? 34.306 -14.907 50.683 1.00 43.07 83 HIS B O 1
ATOM 1910 N N . PHE B 1 92 ? 35.343 -16.583 51.798 1.00 39.63 84 PHE B N 1
ATOM 1911 C CA . PHE B 1 92 ? 34.669 -16.364 53.060 1.00 38.16 84 PHE B CA 1
ATOM 1912 C C . PHE B 1 92 ? 35.689 -16.238 54.167 1.00 45.73 84 PHE B C 1
ATOM 1913 O O . PHE B 1 92 ? 36.768 -16.836 54.109 1.00 44.02 84 PHE B O 1
ATOM 1921 N N . MET B 1 93 ? 35.316 -15.505 55.206 1.00 46.89 85 MET B N 1
ATOM 1922 C CA . MET B 1 93 ? 36.166 -15.422 56.376 1.00 49.26 85 MET B CA 1
ATOM 1923 C C . MET B 1 93 ? 35.301 -15.479 57.623 1.00 54.40 85 MET B C 1
ATOM 1924 O O . MET B 1 93 ? 34.206 -14.921 57.651 1.00 52.26 85 MET B O 1
ATOM 1929 N N . ASP B 1 94 ? 35.789 -16.182 58.625 1.00 60.86 86 ASP B N 1
ATOM 1930 C CA . ASP B 1 94 ? 35.246 -16.113 59.974 1.00 65.46 86 ASP B CA 1
ATOM 1931 C C . ASP B 1 94 ? 35.634 -14.780 60.610 1.00 73.82 86 ASP B C 1
ATOM 1932 O O . ASP B 1 94 ? 36.826 -14.481 60.714 1.00 74.61 86 ASP B O 1
ATOM 1937 N N . PRO B 1 95 ? 34.681 -13.958 61.056 1.00 78.80 87 PRO B N 1
ATOM 1938 C CA . PRO B 1 95 ? 35.035 -12.601 61.510 1.00 76.30 87 PRO B CA 1
ATOM 1939 C C . PRO B 1 95 ? 35.704 -12.556 62.872 1.00 80.88 87 PRO B C 1
ATOM 1940 O O . PRO B 1 95 ? 36.319 -11.527 63.201 1.00 74.52 87 PRO B O 1
ATOM 1944 N N . GLU B 1 96 ? 35.568 -13.616 63.679 1.00 77.01 88 GLU B N 1
ATOM 1945 C CA . GLU B 1 96 ? 36.278 -13.764 64.946 1.00 81.33 88 GLU B CA 1
ATOM 1946 C C . GLU B 1 96 ? 37.584 -14.560 64.790 1.00 88.20 88 GLU B C 1
ATOM 1947 O O . GLU B 1 96 ? 38.662 -14.091 65.182 1.00 84.92 88 GLU B O 1
ATOM 1949 N N . SER B 1 97 ? 37.503 -15.773 64.232 1.00 84.94 89 SER B N 1
ATOM 1950 C CA . SER B 1 97 ? 38.693 -16.603 64.066 1.00 81.20 89 SER B CA 1
ATOM 1951 C C . SER B 1 97 ? 39.657 -16.010 63.043 1.00 79.72 89 SER B C 1
ATOM 1952 O O . SER B 1 97 ? 40.876 -16.171 63.175 1.00 72.49 89 SER B O 1
ATOM 1955 N N . PHE B 1 98 ? 39.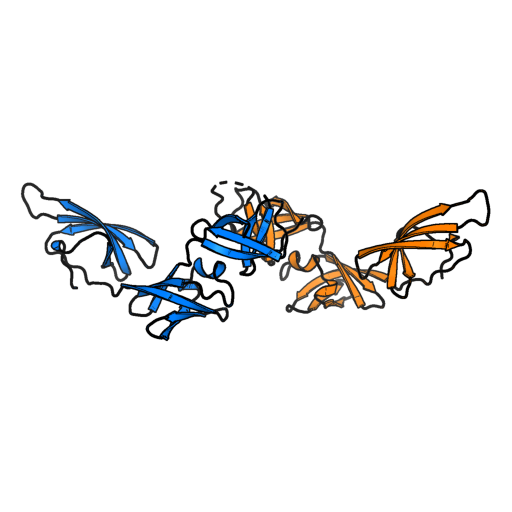132 -15.324 62.030 1.00 71.42 90 PHE B N 1
ATOM 1956 C CA . PHE B 1 98 ? 39.865 -14.855 60.864 1.00 64.89 90 PHE B CA 1
ATOM 1957 C C . PHE B 1 98 ? 40.291 -16.007 59.971 1.00 64.81 90 PHE B C 1
ATOM 1958 O O . PHE B 1 98 ? 41.064 -15.792 59.030 1.00 64.32 90 PHE B O 1
ATOM 1966 N N . GLU B 1 99 ? 39.814 -17.227 60.228 1.00 61.69 91 GLU B N 1
ATOM 1967 C CA . GLU B 1 99 ? 40.056 -18.295 59.272 1.00 60.80 91 GLU B CA 1
ATOM 1968 C C . GLU B 1 99 ? 39.294 -17.998 57.987 1.00 62.55 91 GLU B C 1
ATOM 1969 O O . GLU B 1 99 ? 38.219 -17.389 57.998 1.00 61.87 91 GLU B O 1
ATOM 1971 N N . GLN B 1 100 ? 39.885 -18.404 56.869 1.00 57.43 92 GLN B N 1
ATOM 1972 C CA . GLN B 1 100 ? 39.347 -18.130 55.547 1.00 58.14 92 GLN B CA 1
ATOM 1973 C C . GLN B 1 100 ? 39.095 -19.444 54.824 1.00 56.73 92 GLN B C 1
ATOM 1974 O O . GLN B 1 100 ? 39.829 -20.424 55.010 1.00 56.39 92 GLN B O 1
ATOM 1980 N N . ILE B 1 101 ? 38.091 -19.456 53.952 1.00 51.47 93 ILE B N 1
ATOM 1981 C CA . ILE B 1 101 ? 37.885 -20.612 53.094 1.00 52.33 93 ILE B CA 1
ATOM 1982 C C . ILE B 1 101 ? 37.377 -20.112 51.751 1.00 50.69 93 ILE B C 1
ATOM 1983 O O . ILE B 1 101 ? 36.658 -19.107 51.660 1.00 43.63 93 ILE B O 1
ATOM 1988 N N . ALA B 1 102 ? 37.743 -20.840 50.705 1.00 49.31 94 ALA B N 1
ATOM 1989 C CA . ALA B 1 102 ? 37.351 -20.524 49.342 1.00 46.73 94 ALA B CA 1
ATOM 1990 C C . ALA B 1 102 ? 36.481 -21.652 48.812 1.00 50.74 94 ALA B C 1
ATOM 1991 O O . ALA B 1 102 ? 36.812 -22.827 48.982 1.00 61.43 94 ALA B O 1
ATOM 1993 N N . ALA B 1 103 ? 35.379 -21.309 48.169 1.00 48.55 95 ALA B N 1
ATOM 1994 C CA . ALA B 1 103 ? 34.502 -22.319 47.593 1.00 42.41 95 ALA B CA 1
ATOM 1995 C C . ALA B 1 103 ? 34.392 -22.067 46.101 1.00 43.44 95 ALA B C 1
ATOM 1996 O O . ALA B 1 103 ? 34.316 -20.915 45.667 1.00 48.06 95 ALA B O 1
ATOM 1998 N N . ASP B 1 104 ? 34.404 -23.131 45.316 1.00 47.31 96 ASP B N 1
ATOM 1999 C CA . ASP B 1 104 ? 34.315 -22.972 43.873 1.00 60.50 96 ASP B CA 1
ATOM 2000 C C . ASP B 1 104 ? 32.851 -22.897 43.428 1.00 53.08 96 ASP B C 1
ATOM 2001 O O . ASP B 1 104 ? 31.916 -23.001 44.231 1.00 48.64 96 ASP B O 1
ATOM 2006 N N . LYS B 1 105 ? 32.661 -22.718 42.117 1.00 57.89 97 LYS B N 1
ATOM 2007 C CA . LYS B 1 105 ? 31.327 -22.507 41.565 1.00 55.09 97 LYS B CA 1
ATOM 2008 C C . LYS B 1 105 ? 30.398 -23.657 41.907 1.00 46.49 97 LYS B C 1
ATOM 2009 O O . LYS B 1 105 ? 29.233 -23.433 42.245 1.00 63.08 97 LYS B O 1
ATOM 2015 N N . THR B 1 106 ? 30.896 -24.896 41.828 1.00 48.81 98 THR B N 1
ATOM 2016 C CA . THR B 1 106 ? 30.058 -26.067 42.092 1.00 50.17 98 THR B CA 1
ATOM 2017 C C . THR B 1 106 ? 29.607 -26.126 43.544 1.00 51.53 98 THR B C 1
ATOM 2018 O O . THR B 1 106 ? 28.450 -26.458 43.824 1.00 56.79 98 THR B O 1
ATOM 2022 N N . ALA B 1 107 ? 30.512 -25.840 44.481 1.00 48.80 99 ALA B N 1
ATOM 2023 C CA . ALA B 1 107 ? 30.158 -25.848 45.899 1.00 42.68 99 ALA B CA 1
ATOM 2024 C C . ALA B 1 107 ? 29.189 -24.718 46.229 1.00 44.03 99 ALA B C 1
ATOM 2025 O O . ALA B 1 107 ? 28.307 -24.881 47.082 1.00 51.02 99 ALA B O 1
ATOM 2027 N N . MET B 1 108 ? 29.362 -23.553 45.598 1.00 45.79 100 MET B N 1
ATOM 2028 C CA . MET B 1 108 ? 28.426 -22.453 45.829 1.00 44.52 100 MET B CA 1
ATOM 2029 C C . MET B 1 108 ? 27.011 -22.833 45.403 1.00 46.03 100 MET B C 1
ATOM 2030 O O . MET B 1 108 ? 26.040 -22.513 46.100 1.00 45.15 100 MET B O 1
ATOM 2035 N N . GLY B 1 109 ? 26.875 -23.509 44.261 1.00 46.68 101 GLY B N 1
ATOM 2036 C CA . GLY B 1 109 ? 25.551 -23.895 43.787 1.00 50.82 101 GLY B CA 1
ATOM 2037 C C . GLY B 1 109 ? 24.619 -22.698 43.664 1.00 52.02 101 GLY B C 1
ATOM 2038 O O . GLY B 1 109 ? 24.981 -21.653 43.115 1.00 57.17 101 GLY B O 1
ATOM 2039 N N . ASP B 1 110 ? 23.424 -22.843 44.238 1.00 51.10 102 ASP B N 1
ATOM 2040 C CA . ASP B 1 110 ? 22.349 -21.848 44.174 1.00 57.44 102 ASP B CA 1
ATOM 2041 C C . ASP B 1 110 ? 22.653 -20.594 44.973 1.00 47.46 102 ASP B C 1
ATOM 2042 O O . ASP B 1 110 ? 22.080 -19.538 44.695 1.00 49.37 102 ASP B O 1
ATOM 2047 N N . ALA B 1 111 ? 23.541 -20.694 45.953 1.00 41.36 103 ALA B N 1
ATOM 2048 C CA . ALA B 1 111 ? 23.779 -19.600 46.876 1.00 45.55 103 ALA B CA 1
ATOM 2049 C C . ALA B 1 111 ? 24.447 -18.390 46.208 1.00 42.94 103 ALA B C 1
ATOM 2050 O O . ALA B 1 111 ? 24.329 -17.272 46.721 1.00 43.41 103 ALA B O 1
ATOM 2052 N N . ALA B 1 112 ? 25.174 -18.586 45.104 1.00 37.07 104 ALA B N 1
ATOM 2053 C CA . ALA B 1 112 ? 25.889 -17.464 44.490 1.00 43.52 104 ALA B CA 1
ATOM 2054 C C . ALA B 1 112 ? 24.934 -16.354 44.067 1.00 39.69 104 ALA B C 1
ATOM 2055 O O . ALA B 1 112 ? 25.274 -15.172 44.148 1.00 44.56 104 ALA B O 1
ATOM 2057 N N . LYS B 1 113 ? 23.746 -16.708 43.611 1.00 36.76 105 LYS B N 1
ATOM 2058 C CA . LYS B 1 113 ? 22.909 -15.646 43.060 1.00 48.43 105 LYS B CA 1
ATOM 2059 C C . LYS B 1 113 ? 22.301 -14.754 44.141 1.00 41.08 105 LYS B C 1
ATOM 2060 O O . LYS B 1 113 ? 21.695 -13.744 43.789 1.00 45.24 105 LYS B O 1
ATOM 2066 N N . TRP B 1 114 ? 22.501 -15.063 45.428 1.00 37.77 106 TRP B N 1
ATOM 2067 C CA . TRP B 1 114 ? 21.953 -14.301 46.540 1.00 37.75 106 TRP B CA 1
ATOM 2068 C C . TRP B 1 114 ? 22.991 -13.494 47.307 1.00 42.78 106 TRP B C 1
ATOM 2069 O O . TRP B 1 114 ? 22.630 -12.862 48.306 1.00 47.68 106 TRP B O 1
ATOM 2080 N N . LEU B 1 115 ? 24.262 -13.497 46.890 1.00 40.84 107 LEU B N 1
ATOM 2081 C CA . LEU B 1 115 ? 25.336 -12.855 47.655 1.00 37.27 107 LEU B CA 1
ATOM 2082 C C . LEU B 1 115 ? 25.770 -11.585 46.926 1.00 41.32 107 LEU B C 1
ATOM 2083 O O . LEU B 1 115 ? 26.437 -11.648 45.895 1.00 43.65 107 LEU B O 1
ATOM 2088 N N . LYS B 1 116 ? 25.370 -10.445 47.464 1.00 37.31 108 LYS B N 1
ATOM 2089 C CA . LYS B 1 116 ? 25.709 -9.148 46.910 1.00 40.10 108 LYS B CA 1
ATOM 2090 C C . LYS B 1 116 ? 27.175 -8.802 47.180 1.00 46.38 108 LYS B C 1
ATOM 2091 O O . LYS B 1 116 ? 27.776 -9.247 48.163 1.00 44.34 108 LYS B O 1
ATOM 2097 N N . ASP B 1 117 ? 27.749 -8.001 46.292 1.00 53.00 109 ASP B N 1
ATOM 2098 C CA . ASP B 1 117 ? 29.093 -7.478 46.530 1.00 63.37 109 ASP B CA 1
ATOM 2099 C C . ASP B 1 117 ? 29.123 -6.647 47.810 1.00 62.37 109 ASP B C 1
ATOM 2100 O O . ASP B 1 117 ? 28.213 -5.853 48.069 1.00 75.03 109 ASP B O 1
ATOM 2105 N N . ASP B 1 118 ? 30.157 -6.863 48.628 1.00 55.10 110 ASP B N 1
ATOM 2106 C CA . ASP B 1 118 ? 30.439 -6.148 49.879 1.00 64.91 110 ASP B CA 1
ATOM 2107 C C . ASP B 1 118 ? 29.360 -6.350 50.943 1.00 67.34 110 ASP B C 1
ATOM 2108 O O . ASP B 1 118 ? 29.333 -5.629 51.941 1.00 72.62 110 ASP B O 1
ATOM 2113 N N . SER B 1 119 ? 28.479 -7.329 50.759 1.00 55.42 111 SER B N 1
ATOM 2114 C CA . SER B 1 119 ? 27.381 -7.543 51.683 1.00 59.84 111 SER B CA 1
ATOM 2115 C C . SER B 1 119 ? 27.862 -8.070 53.031 1.00 62.09 111 SER B C 1
ATOM 2116 O O . SER B 1 119 ? 27.283 -7.742 54.071 1.00 63.03 111 SER B O 1
ATOM 2119 N N . ASN B 1 120 ? 28.878 -8.935 53.028 1.00 57.72 112 ASN B N 1
ATOM 2120 C CA . ASN B 1 120 ? 29.387 -9.577 54.247 1.00 61.26 112 ASN B CA 1
ATOM 2121 C C . ASN B 1 120 ? 28.325 -10.466 54.895 1.00 57.97 112 ASN B C 1
ATOM 2122 O O . ASN B 1 120 ? 28.231 -10.565 56.117 1.00 67.32 112 ASN B O 1
ATOM 2127 N N . GLU B 1 121 ? 27.515 -11.114 54.066 1.00 55.54 113 GLU B N 1
ATOM 2128 C CA . GLU B 1 121 ? 26.442 -11.954 54.572 1.00 48.38 113 GLU B CA 1
ATOM 2129 C C . GLU B 1 121 ? 27.005 -13.155 55.313 1.00 51.97 113 GLU B C 1
ATOM 2130 O O . GLU B 1 121 ? 27.962 -13.787 54.864 1.00 53.15 113 GLU B O 1
ATOM 2136 N N . THR B 1 122 ? 26.372 -13.508 56.425 1.00 53.63 114 THR B N 1
ATOM 2137 C CA . THR B 1 122 ? 26.734 -14.733 57.119 1.00 50.51 114 THR B CA 1
ATOM 2138 C C . THR B 1 122 ? 26.219 -15.922 56.319 1.00 53.33 114 THR B C 1
ATOM 2139 O O . THR B 1 122 ? 25.024 -16.006 56.008 1.00 53.17 114 THR B O 1
ATOM 2143 N N . CYS B 1 123 ? 27.123 -16.822 55.953 1.00 46.84 115 CYS B N 1
ATOM 2144 C CA . CYS B 1 123 ? 26.780 -17.994 55.169 1.00 46.19 115 CYS B CA 1
ATOM 2145 C C . CYS B 1 123 ? 27.127 -19.264 55.932 1.00 49.04 115 CYS B C 1
ATOM 2146 O O . CYS B 1 123 ? 28.023 -19.278 56.784 1.00 52.37 115 CYS B O 1
ATOM 2149 N N . THR B 1 124 ? 26.418 -20.337 55.609 1.00 51.41 116 THR B N 1
ATOM 2150 C CA . THR B 1 124 ? 26.702 -21.643 56.181 1.00 58.28 116 THR B CA 1
ATOM 2151 C C . THR B 1 124 ? 27.483 -22.468 55.166 1.00 51.93 116 THR B C 1
ATOM 2152 O O . THR B 1 124 ? 27.090 -22.567 54.001 1.00 55.09 116 THR B O 1
ATOM 2156 N N . ILE B 1 125 ? 28.620 -22.998 55.587 1.00 47.45 117 ILE B N 1
ATOM 2157 C CA . ILE B 1 125 ? 29.514 -23.710 54.692 1.00 44.34 117 ILE B CA 1
ATOM 2158 C C . ILE B 1 125 ? 29.634 -25.140 55.171 1.00 55.87 117 ILE B C 1
ATOM 2159 O O . ILE B 1 125 ? 29.935 -25.385 56.347 1.00 58.17 117 ILE B O 1
ATOM 2164 N N . MET B 1 126 ? 29.357 -26.081 54.283 1.00 53.47 118 MET B N 1
ATOM 2165 C CA . MET B 1 126 ? 29.476 -27.491 54.613 1.00 56.92 118 MET B CA 1
ATOM 2166 C C . MET B 1 126 ? 30.807 -28.001 54.085 1.00 58.11 118 MET B C 1
ATOM 2167 O O . MET B 1 126 ? 31.032 -28.000 52.870 1.00 58.49 118 MET B O 1
ATOM 2172 N N . LEU B 1 127 ? 31.676 -28.441 54.990 1.00 60.49 119 LEU B N 1
ATOM 2173 C CA . LEU B 1 127 ? 33.011 -28.913 54.637 1.00 64.43 119 LEU B CA 1
ATOM 2174 C C . LEU B 1 127 ? 33.048 -30.431 54.633 1.00 66.09 119 LEU B C 1
ATOM 2175 O O . LEU B 1 127 ? 32.541 -31.078 55.556 1.00 76.63 119 LEU B O 1
ATOM 2180 N N . PHE B 1 128 ? 33.639 -30.984 53.583 1.00 62.25 120 PHE B N 1
ATOM 2181 C CA . PHE B 1 128 ? 33.911 -32.408 53.452 1.00 66.38 120 PHE B CA 1
ATOM 2182 C C . PHE B 1 128 ? 35.423 -32.576 53.368 1.00 75.73 120 PHE B C 1
ATOM 2183 O O . PHE B 1 128 ? 36.052 -32.110 52.407 1.00 70.21 120 PHE B O 1
ATOM 2191 N N . ASN B 1 129 ? 36.005 -33.221 54.380 1.00 80.96 121 ASN B N 1
ATOM 2192 C CA . ASN B 1 129 ? 37.459 -33.381 54.459 1.00 74.78 121 ASN B CA 1
ATOM 2193 C C . ASN B 1 129 ? 38.139 -32.027 54.310 1.00 83.66 121 ASN B C 1
ATOM 2194 O O . ASN B 1 129 ? 39.121 -31.876 53.586 1.00 85.00 121 ASN B O 1
ATOM 2199 N N . GLY B 1 130 ? 37.551 -31.009 54.941 1.00 81.09 122 GLY B N 1
ATOM 2200 C CA . GLY B 1 130 ? 38.084 -29.669 54.904 1.00 84.68 122 GLY B CA 1
ATOM 2201 C C . GLY B 1 130 ? 37.778 -28.872 53.655 1.00 82.14 122 GLY B C 1
ATOM 2202 O O . GLY B 1 130 ? 38.020 -27.663 53.647 1.00 91.35 122 GLY B O 1
ATOM 2203 N N . VAL B 1 131 ? 37.252 -29.494 52.609 1.00 74.55 123 VAL B N 1
ATOM 2204 C CA . VAL B 1 131 ? 37.005 -28.837 51.327 1.00 69.77 123 VAL B CA 1
ATOM 2205 C C . VAL B 1 131 ? 35.534 -28.434 51.256 1.00 66.23 123 VAL B C 1
ATOM 2206 O O . VAL B 1 131 ? 34.669 -29.247 51.609 1.00 68.53 123 VAL B O 1
ATOM 2210 N N . PRO B 1 132 ? 35.210 -27.214 50.834 1.00 71.35 124 PRO B N 1
ATOM 2211 C CA . PRO B 1 132 ? 33.788 -26.826 50.719 1.00 63.19 124 PRO B CA 1
ATOM 2212 C C . PRO B 1 132 ? 33.039 -27.736 49.751 1.00 56.65 124 PRO B C 1
ATOM 2213 O O . PRO B 1 132 ? 33.496 -28.009 48.640 1.00 60.29 124 PRO B O 1
ATOM 2217 N N . LEU B 1 133 ? 31.896 -28.242 50.210 1.00 57.80 125 LEU B N 1
ATOM 2218 C CA . LEU B 1 133 ? 31.028 -29.115 49.434 1.00 55.72 125 LEU B CA 1
ATOM 2219 C C . LEU B 1 133 ? 29.729 -28.437 49.027 1.00 61.99 125 LEU B C 1
ATOM 2220 O O . LEU B 1 133 ? 29.309 -28.549 47.870 1.00 60.81 125 LEU B O 1
ATOM 2225 N N . ASN B 1 134 ? 29.092 -27.729 49.965 1.00 47.21 126 ASN B N 1
ATOM 2226 C CA . ASN B 1 134 ? 27.872 -26.959 49.748 1.00 53.13 126 ASN B CA 1
ATOM 2227 C C . ASN B 1 134 ? 27.978 -25.665 50.543 1.00 48.18 126 ASN B C 1
ATOM 2228 O O . ASN B 1 134 ? 28.633 -25.617 51.584 1.00 50.78 126 ASN B O 1
ATOM 2233 N N . VAL B 1 135 ? 27.315 -24.625 50.053 1.00 46.71 127 VAL B N 1
ATOM 2234 C CA . VAL B 1 135 ? 27.222 -23.332 50.723 1.00 46.53 127 VAL B CA 1
ATOM 2235 C C . VAL B 1 135 ? 25.773 -22.849 50.660 1.00 52.70 127 VAL B C 1
ATOM 2236 O O . VAL B 1 135 ? 25.115 -22.987 49.625 1.00 52.66 127 VAL B O 1
ATOM 2240 N N . ASN B 1 136 ? 25.296 -22.244 51.748 1.00 51.22 128 ASN B N 1
ATOM 2241 C CA . ASN B 1 136 ? 23.976 -21.629 51.797 1.00 51.06 128 ASN B CA 1
ATOM 2242 C C . ASN B 1 136 ? 24.054 -20.151 52.172 1.00 49.11 128 ASN B C 1
ATOM 2243 O O . ASN B 1 136 ? 24.695 -19.773 53.166 1.00 48.76 128 ASN B O 1
ATOM 2248 N N . ALA B 1 137 ? 23.362 -19.333 51.389 1.00 50.38 129 ALA B N 1
ATOM 2249 C CA . ALA B 1 137 ? 23.174 -17.936 51.697 1.00 41.48 129 ALA B CA 1
ATOM 2250 C C . ALA B 1 137 ? 22.241 -17.824 52.905 1.00 40.89 129 ALA B C 1
ATOM 2251 O O . ALA B 1 137 ? 21.636 -18.813 53.337 1.00 43.86 129 ALA B O 1
ATOM 2253 N N . PRO B 1 138 ? 22.123 -16.645 53.510 1.00 42.68 130 PRO B N 1
ATOM 2254 C CA . PRO B 1 138 ? 21.127 -16.492 54.576 1.00 45.26 130 PRO B CA 1
ATOM 2255 C C . PRO B 1 138 ? 19.725 -16.741 54.021 1.00 43.05 130 PRO B C 1
ATOM 2256 O O . PRO B 1 138 ? 19.483 -16.648 52.816 1.00 44.31 130 PRO B O 1
ATOM 2260 N N . ASN B 1 139 ? 18.802 -17.094 54.921 1.00 45.21 131 ASN B N 1
ATOM 2261 C CA . ASN B 1 139 ? 17.408 -17.317 54.527 1.00 50.79 131 ASN B CA 1
ATOM 2262 C C . ASN B 1 139 ? 16.841 -16.112 53.777 1.00 49.06 131 ASN B C 1
ATOM 2263 O O . ASN B 1 139 ? 16.111 -16.262 52.793 1.00 46.08 131 ASN B O 1
ATOM 2268 N N . PHE B 1 140 ? 17.193 -14.906 54.211 1.00 49.13 132 PHE B N 1
ATOM 2269 C CA . PHE B 1 140 ? 16.646 -13.688 53.635 1.00 49.13 132 PHE B CA 1
ATOM 2270 C C . PHE B 1 140 ? 17.763 -12.719 53.285 1.00 46.31 132 PHE B C 1
ATOM 2271 O O . PHE B 1 140 ? 18.687 -12.514 54.079 1.00 45.91 132 PHE B O 1
ATOM 2279 N N . VAL B 1 141 ? 17.685 -12.141 52.093 1.00 38.65 133 VAL B N 1
ATOM 2280 C CA . VAL B 1 141 ? 18.607 -11.089 51.696 1.00 40.51 133 VAL B CA 1
ATOM 2281 C C . VAL B 1 141 ? 17.803 -9.948 51.094 1.00 51.17 133 VAL B C 1
ATOM 2282 O O . VAL B 1 141 ? 16.669 -10.118 50.635 1.00 45.32 133 VAL B O 1
ATOM 2286 N N . VAL B 1 142 ? 18.414 -8.773 51.094 1.00 50.79 134 VAL B N 1
ATOM 2287 C CA . VAL B 1 142 ? 17.828 -7.589 50.494 1.00 48.65 134 VAL B CA 1
ATOM 2288 C C . VAL B 1 142 ? 18.696 -7.223 49.308 1.00 47.63 134 VAL B C 1
ATOM 2289 O O . VAL B 1 142 ? 19.888 -6.949 49.469 1.00 47.67 134 VAL B O 1
ATOM 2293 N N . LEU B 1 143 ? 18.115 -7.240 48.121 1.00 44.64 135 LEU B N 1
ATOM 2294 C CA . LEU B 1 143 ? 18.868 -7.000 46.906 1.00 46.59 135 LEU B CA 1
ATOM 2295 C C . LEU B 1 143 ? 18.180 -5.942 46.056 1.00 50.76 135 LEU B C 1
ATOM 2296 O O . LEU B 1 143 ? 16.955 -5.783 46.083 1.00 58.16 135 LEU B O 1
ATOM 2301 N N . LYS B 1 144 ? 18.983 -5.254 45.269 1.00 45.00 136 LYS B N 1
ATOM 2302 C CA . LYS B 1 144 ? 18.498 -4.180 44.427 1.00 56.50 136 LYS B CA 1
ATOM 2303 C C . LYS B 1 144 ? 18.034 -4.737 43.091 1.00 52.72 136 LYS B C 1
ATOM 2304 O O . LYS B 1 144 ? 18.709 -5.581 42.490 1.00 47.80 136 LYS B O 1
ATOM 2310 N N . VAL B 1 145 ? 16.868 -4.263 42.641 1.00 49.90 137 VAL B N 1
ATOM 2311 C CA . VAL B 1 145 ? 16.381 -4.544 41.293 1.00 41.48 137 VAL B CA 1
ATOM 2312 C C . VAL B 1 145 ? 17.132 -3.664 40.301 1.00 59.22 137 VAL B C 1
ATOM 2313 O O . VAL B 1 145 ? 17.133 -2.431 40.413 1.00 61.40 137 VAL B O 1
ATOM 2317 N N . VAL B 1 146 ? 17.752 -4.288 39.307 1.00 54.49 138 VAL B N 1
ATOM 2318 C CA . VAL B 1 146 ? 18.485 -3.558 38.288 1.00 53.56 138 VAL B CA 1
ATOM 2319 C C . VAL B 1 146 ? 17.744 -3.514 36.954 1.00 59.46 138 VAL B C 1
ATOM 2320 O O . VAL B 1 146 ? 17.899 -2.546 36.204 1.00 79.22 138 VAL B O 1
ATOM 2324 N N . GLU B 1 147 ? 16.938 -4.525 36.640 1.00 59.22 139 GLU B N 1
ATOM 2325 C CA . GLU B 1 147 ? 16.267 -4.617 35.349 1.00 70.21 139 GLU B CA 1
ATOM 2326 C C . GLU B 1 147 ? 14.857 -5.170 35.564 1.00 66.96 139 GLU B C 1
ATOM 2327 O O . GLU B 1 147 ? 14.685 -6.253 36.131 1.00 62.53 139 GLU B O 1
ATOM 2333 N N . THR B 1 148 ? 13.852 -4.410 35.137 1.00 64.67 140 THR B N 1
ATOM 2334 C CA . THR B 1 148 ? 12.440 -4.782 35.212 1.00 56.28 140 THR B CA 1
ATOM 2335 C C . THR B 1 148 ? 11.662 -3.778 34.366 1.00 61.66 140 THR B C 1
ATOM 2336 O O . THR B 1 148 ? 12.123 -2.658 34.128 1.00 69.23 140 THR B O 1
ATOM 2340 N N . ASP B 1 149 ? 10.494 -4.194 33.886 1.00 58.94 141 ASP B N 1
ATOM 2341 C CA . ASP B 1 149 ? 9.803 -3.192 33.079 1.00 71.25 141 ASP B CA 1
ATOM 2342 C C . ASP B 1 149 ? 8.858 -2.351 33.945 1.00 76.97 141 ASP B C 1
ATOM 2343 O O . ASP B 1 149 ? 8.599 -2.683 35.111 1.00 74.08 141 ASP B O 1
ATOM 2348 N N . PRO B 1 150 ? 8.394 -1.198 33.429 1.00 84.55 142 PRO B N 1
ATOM 2349 C CA . PRO B 1 150 ? 7.483 -0.341 34.218 1.00 88.55 142 PRO B CA 1
ATOM 2350 C C . PRO B 1 150 ? 6.304 -1.061 34.870 1.00 85.70 142 PRO B C 1
ATOM 2351 O O . PRO B 1 150 ? 5.911 -0.686 35.984 1.00 83.76 142 PRO B O 1
ATOM 2355 N N . GLY B 1 151 ? 5.729 -2.072 34.223 1.00 79.73 143 GLY B N 1
ATOM 2356 C CA . GLY B 1 151 ? 4.654 -2.832 34.834 1.00 75.93 143 GLY B CA 1
ATOM 2357 C C . GLY B 1 151 ? 3.293 -2.663 34.182 1.00 85.67 143 GLY B C 1
ATOM 2358 O O . GLY B 1 151 ? 2.272 -2.770 34.864 1.00 88.88 143 GLY B O 1
ATOM 2359 N N . VAL B 1 152 ? 3.262 -2.413 32.870 1.00 85.09 144 VAL B N 1
ATOM 2360 C CA . VAL B 1 152 ? 2.019 -2.247 32.138 1.00 86.57 144 VAL B CA 1
ATOM 2361 C C . VAL B 1 152 ? 1.208 -3.539 32.184 1.00 93.40 144 VAL B C 1
ATOM 2362 O O . VAL B 1 152 ? 0.037 -3.535 32.578 1.00 94.46 144 VAL B O 1
ATOM 2364 N N . GLY B 1 161 ? 2.201 -10.335 38.738 1.00 70.59 153 GLY B N 1
ATOM 2365 C CA . GLY B 1 161 ? 3.555 -9.828 38.900 1.00 71.87 153 GLY B CA 1
ATOM 2366 C C . GLY B 1 161 ? 4.336 -9.718 37.602 1.00 71.12 153 GLY B C 1
ATOM 2367 O O . GLY B 1 161 ? 3.757 -9.824 36.523 1.00 66.32 153 GLY B O 1
ATOM 2368 N N . LYS B 1 162 ? 5.654 -9.529 37.698 1.00 72.32 154 LYS B N 1
ATOM 2369 C CA . LYS B 1 162 ? 6.507 -9.336 36.528 1.00 59.84 154 LYS B CA 1
ATOM 2370 C C . LYS B 1 162 ? 7.918 -9.804 36.866 1.00 51.10 154 LYS B C 1
ATOM 2371 O O . LYS B 1 162 ? 8.307 -9.801 38.041 1.00 46.64 154 LYS B O 1
ATOM 2377 N N . PRO B 1 163 ? 8.694 -10.226 35.874 1.00 44.63 155 PRO B N 1
ATOM 2378 C CA . PRO B 1 163 ? 10.067 -10.654 36.166 1.00 48.10 155 PRO B CA 1
ATOM 2379 C C . PRO B 1 163 ? 10.959 -9.469 36.488 1.00 51.01 155 PRO B C 1
ATOM 2380 O O . PRO B 1 163 ? 10.774 -8.355 35.991 1.00 55.65 155 PRO B O 1
ATOM 2384 N N . ALA B 1 164 ? 11.913 -9.717 37.365 1.00 45.75 156 ALA B N 1
ATOM 2385 C CA . ALA B 1 164 ? 12.879 -8.706 37.748 1.00 43.43 156 ALA B CA 1
ATOM 2386 C C . ALA B 1 164 ? 14.255 -9.351 37.851 1.00 46.08 156 ALA B C 1
ATOM 2387 O O . ALA B 1 164 ? 14.405 -10.430 38.429 1.00 53.70 156 ALA B O 1
ATOM 2389 N N . LYS B 1 165 ? 15.254 -8.693 37.284 1.00 43.05 157 LYS B N 1
ATOM 2390 C CA . LYS B 1 165 ? 16.635 -9.108 37.454 1.00 48.67 157 LYS B CA 1
ATOM 2391 C C . LYS B 1 165 ? 17.228 -8.288 38.606 1.00 49.93 157 LYS B C 1
ATOM 2392 O O . LYS B 1 165 ? 17.210 -7.051 38.572 1.00 51.67 157 LYS B O 1
ATOM 2398 N N . LEU B 1 166 ? 17.706 -8.977 39.635 1.00 38.87 158 LEU B N 1
ATOM 2399 C CA . LEU B 1 166 ? 18.364 -8.354 40.776 1.00 45.27 158 LEU B CA 1
ATOM 2400 C C . LEU B 1 166 ? 19.858 -8.113 40.485 1.00 49.84 158 LEU B C 1
ATOM 2401 O O . LEU B 1 166 ? 20.413 -8.602 39.497 1.00 43.24 158 LEU B O 1
ATOM 2406 N N . GLU B 1 167 ? 20.513 -7.342 41.362 1.00 47.00 159 GLU B N 1
ATOM 2407 C CA . GLU B 1 167 ? 21.883 -6.911 41.080 1.00 55.37 159 GLU B CA 1
ATOM 2408 C C . GLU B 1 167 ? 22.874 -8.067 40.998 1.00 57.46 159 GLU B C 1
ATOM 2409 O O . GLU B 1 167 ? 23.918 -7.917 40.373 1.00 59.19 159 GLU B O 1
ATOM 2415 N N . THR B 1 168 ? 22.570 -9.212 41.595 1.00 50.28 160 THR B N 1
ATOM 2416 C CA . THR B 1 168 ? 23.418 -10.392 41.512 1.00 42.33 160 THR B CA 1
ATOM 2417 C C . THR B 1 168 ? 23.194 -11.223 40.256 1.00 48.87 160 THR B C 1
ATOM 2418 O O . THR B 1 168 ? 23.866 -12.245 40.094 1.00 49.43 160 THR B O 1
ATOM 2422 N N . GLY B 1 169 ? 22.266 -10.832 39.379 1.00 41.93 161 GLY B N 1
ATOM 2423 C CA . GLY B 1 169 ? 21.867 -11.659 38.260 1.00 36.44 161 GLY B CA 1
ATOM 2424 C C . GLY B 1 169 ? 20.680 -12.569 38.532 1.00 47.72 161 GLY B C 1
ATOM 2425 O O . GLY B 1 169 ? 20.093 -13.104 37.574 1.00 48.75 161 GLY B O 1
ATOM 2426 N N . ALA B 1 170 ? 20.306 -12.753 39.796 1.00 37.47 162 ALA B N 1
ATOM 2427 C CA . ALA B 1 170 ? 19.132 -13.547 40.133 1.00 42.29 162 ALA B CA 1
ATOM 2428 C C . ALA B 1 170 ? 17.871 -12.929 39.530 1.00 43.72 162 ALA B C 1
ATOM 2429 O O . ALA B 1 170 ? 17.710 -11.704 39.492 1.00 45.50 162 ALA B O 1
ATOM 2431 N N . VAL B 1 171 ? 16.953 -13.785 39.101 1.00 43.61 163 VAL B N 1
ATOM 2432 C CA . VAL B 1 171 ? 15.682 -13.361 38.525 1.00 44.46 163 VAL B CA 1
ATOM 2433 C C . VAL B 1 171 ? 14.569 -13.815 39.450 1.00 40.17 163 VAL B C 1
ATOM 2434 O O . VAL B 1 171 ? 14.549 -14.972 39.878 1.00 46.40 163 VAL B O 1
ATOM 2438 N N . VAL B 1 172 ? 13.655 -12.901 39.771 1.00 42.13 164 VAL B N 1
ATOM 2439 C CA . VAL B 1 172 ? 12.493 -13.207 40.598 1.00 38.92 164 VAL B CA 1
ATOM 2440 C C . VAL B 1 172 ? 11.285 -12.477 40.039 1.00 42.43 164 VAL B C 1
ATOM 2441 O O . VAL B 1 172 ? 11.411 -11.506 39.285 1.00 45.69 164 VAL B O 1
ATOM 2445 N N . ARG B 1 173 ? 10.099 -12.971 40.405 1.00 40.30 165 ARG B N 1
ATOM 2446 C CA . ARG B 1 173 ? 8.845 -12.288 40.097 1.00 41.55 165 ARG B CA 1
ATOM 2447 C C . ARG B 1 173 ? 8.598 -11.242 41.175 1.00 51.37 165 ARG B C 1
ATOM 2448 O O . ARG B 1 173 ? 8.742 -11.540 42.368 1.00 42.44 165 ARG B O 1
ATOM 2456 N N . VAL B 1 174 ? 8.266 -10.024 40.758 1.00 50.90 166 VAL B N 1
ATOM 2457 C CA . VAL B 1 174 ? 7.951 -8.949 41.698 1.00 50.05 166 VAL B CA 1
ATOM 2458 C C . VAL B 1 174 ? 6.573 -8.409 41.350 1.00 50.56 166 VAL B C 1
ATOM 2459 O O . VAL B 1 174 ? 6.134 -8.486 40.187 1.00 48.09 166 VAL B O 1
ATOM 2463 N N . PRO B 1 175 ? 5.876 -7.815 42.331 1.00 47.15 167 PRO B N 1
ATOM 2464 C CA . PRO B 1 175 ? 4.607 -7.138 42.035 1.00 60.96 167 PRO B CA 1
ATOM 2465 C C . PRO B 1 175 ? 4.829 -6.010 41.042 1.00 64.84 167 PRO B C 1
ATOM 2466 O O . PRO B 1 175 ? 5.920 -5.437 40.940 1.00 61.76 167 PRO B O 1
ATOM 2470 N N . LEU B 1 176 ? 3.749 -5.663 40.344 1.00 61.08 168 LEU B N 1
ATOM 2471 C CA . LEU B 1 176 ? 3.844 -4.703 39.251 1.00 59.94 168 LEU B CA 1
ATOM 2472 C C . LEU B 1 176 ? 4.389 -3.348 39.688 1.00 65.33 168 LEU B C 1
ATOM 2473 O O . LEU B 1 176 ? 5.028 -2.657 38.885 1.00 60.85 168 LEU B O 1
ATOM 2478 N N . PHE B 1 177 ? 4.176 -2.957 40.946 1.00 57.68 169 PHE B N 1
ATOM 2479 C CA . PHE B 1 177 ? 4.583 -1.625 41.379 1.00 69.15 169 PHE B CA 1
ATOM 2480 C C . PHE B 1 177 ? 6.086 -1.490 41.614 1.00 69.50 169 PHE B C 1
ATOM 2481 O O . PHE B 1 177 ? 6.587 -0.359 41.635 1.00 75.56 169 PHE B O 1
ATOM 2489 N N . VAL B 1 178 ? 6.811 -2.598 41.807 1.00 60.34 170 VAL B N 1
ATOM 2490 C CA . VAL B 1 178 ? 8.259 -2.521 42.012 1.00 55.79 170 VAL B CA 1
ATOM 2491 C C . VAL B 1 178 ? 8.952 -1.964 40.769 1.00 52.70 170 VAL B C 1
ATOM 2492 O O . VAL B 1 178 ? 8.677 -2.372 39.636 1.00 57.79 170 VAL B O 1
ATOM 2496 N N . GLN B 1 179 ? 9.893 -1.059 40.982 1.00 55.73 171 GLN B N 1
ATOM 2497 C CA . GLN B 1 179 ? 10.575 -0.365 39.902 1.00 55.46 171 GLN B CA 1
ATOM 2498 C C . GLN B 1 179 ? 12.078 -0.594 39.983 1.00 56.30 171 GLN B C 1
ATOM 2499 O O . GLN B 1 179 ? 12.606 -1.008 41.017 1.00 63.01 171 GLN B O 1
ATOM 2505 N N . GLN B 1 180 ? 12.766 -0.281 38.889 1.00 63.05 172 GLN B N 1
ATOM 2506 C CA . GLN B 1 180 ? 14.219 -0.361 38.860 1.00 65.42 172 GLN B CA 1
ATOM 2507 C C . GLN B 1 180 ? 14.833 0.501 39.956 1.00 75.71 172 GLN B C 1
ATOM 2508 O O . GLN B 1 180 ? 14.300 1.551 40.324 1.00 85.33 172 GLN B O 1
ATOM 2514 N N . GLU B 1 181 ? 15.966 0.027 40.481 1.00 72.14 173 GLU B N 1
ATOM 2515 C CA . GLU B 1 181 ? 16.782 0.686 41.501 1.00 70.05 173 GLU B CA 1
ATOM 2516 C C . GLU B 1 181 ? 16.137 0.645 42.890 1.00 69.23 173 GLU B C 1
ATOM 2517 O O . GLU B 1 181 ? 16.804 0.922 43.895 1.00 73.79 173 GLU B O 1
ATOM 2523 N N . GLU B 1 182 ? 14.874 0.237 42.980 1.00 67.83 174 GLU B N 1
ATOM 2524 C CA . GLU B 1 182 ? 14.317 -0.131 44.277 1.00 69.63 174 GLU B CA 1
ATOM 2525 C C . GLU B 1 182 ? 14.863 -1.494 44.732 1.00 67.39 174 GLU B C 1
ATOM 2526 O O . GLU B 1 182 ? 15.311 -2.324 43.926 1.00 61.61 174 GLU B O 1
ATOM 2532 N N . SER B 1 183 ? 14.801 -1.729 46.045 1.00 54.18 175 SER B N 1
ATOM 2533 C CA . SER B 1 183 ? 15.353 -2.928 46.660 1.00 48.62 175 SER B CA 1
ATOM 2534 C C . SER B 1 183 ? 14.227 -3.816 47.162 1.00 57.46 175 SER B C 1
ATOM 2535 O O . SER B 1 183 ? 13.176 -3.337 47.608 1.00 55.36 175 SER B O 1
ATOM 2538 N N . VAL B 1 184 ? 14.444 -5.122 47.068 1.00 54.29 176 VAL B N 1
ATOM 2539 C CA . VAL B 1 184 ? 13.452 -6.075 47.534 1.00 50.18 176 VAL B CA 1
ATOM 2540 C C . VAL B 1 184 ? 14.107 -7.072 48.472 1.00 55.17 176 VAL B C 1
ATOM 2541 O O . VAL B 1 184 ? 15.295 -7.394 48.367 1.00 52.91 176 VAL B O 1
ATOM 2545 N N . ARG B 1 185 ? 13.289 -7.597 49.355 1.00 50.59 177 ARG B N 1
ATOM 2546 C CA . ARG B 1 185 ? 13.669 -8.612 50.311 1.00 49.38 177 ARG B CA 1
ATOM 2547 C C . ARG B 1 185 ? 13.197 -9.954 49.768 1.00 51.15 177 ARG B C 1
ATOM 2548 O O . ARG B 1 185 ? 12.042 -10.072 49.330 1.00 41.50 177 ARG B O 1
ATOM 2556 N N . VAL B 1 186 ? 14.105 -10.940 49.732 1.00 42.38 178 VAL B N 1
ATOM 2557 C CA . VAL B 1 186 ? 13.874 -12.226 49.074 1.00 38.83 178 VAL B CA 1
ATOM 2558 C C . VAL B 1 186 ? 14.102 -13.384 50.039 1.00 42.61 178 VAL B C 1
ATOM 2559 O O . VAL B 1 186 ? 15.049 -13.369 50.835 1.00 39.95 178 VAL B O 1
ATOM 2563 N N . ASP B 1 187 ? 13.277 -14.418 49.915 1.00 41.92 179 ASP B N 1
ATOM 2564 C CA . ASP B 1 187 ? 13.492 -15.681 50.612 1.00 43.93 179 ASP B CA 1
ATOM 2565 C C . ASP B 1 187 ? 14.410 -16.526 49.730 1.00 51.23 179 ASP B C 1
ATOM 2566 O O . ASP B 1 187 ? 14.006 -16.964 48.646 1.00 55.41 179 ASP B O 1
ATOM 2571 N N . THR B 1 188 ? 15.642 -16.771 50.189 1.00 46.77 180 THR B N 1
ATOM 2572 C CA . THR B 1 188 ? 16.596 -17.455 49.314 1.00 48.62 180 THR B CA 1
ATOM 2573 C C . THR B 1 188 ? 16.273 -18.933 49.136 1.00 44.33 180 THR B C 1
ATOM 2574 O O . THR B 1 188 ? 16.635 -19.508 48.107 1.00 50.01 180 THR B O 1
ATOM 2578 N N . ARG B 1 189 ? 15.593 -19.560 50.102 1.00 47.06 181 ARG B N 1
ATOM 2579 C CA . ARG B 1 189 ? 15.224 -20.967 49.937 1.00 62.26 181 ARG B CA 1
ATOM 2580 C C . ARG B 1 189 ? 14.273 -21.160 48.757 1.00 64.19 181 ARG B C 1
ATOM 2581 O O . ARG B 1 189 ? 14.466 -22.066 47.942 1.00 62.95 181 ARG B O 1
ATOM 2589 N N . THR B 1 190 ? 13.255 -20.312 48.631 1.00 63.27 182 THR B N 1
ATOM 2590 C CA . THR B 1 190 ? 12.293 -20.467 47.544 1.00 62.76 182 THR B CA 1
ATOM 2591 C C . THR B 1 190 ? 12.565 -19.567 46.343 1.00 61.09 182 THR B C 1
ATOM 2592 O O . THR B 1 190 ? 11.916 -19.745 45.306 1.00 61.98 182 THR B O 1
ATOM 2596 N N . GLY B 1 191 ? 13.499 -18.622 46.445 1.00 49.41 183 GLY B N 1
ATOM 2597 C CA . GLY B 1 191 ? 13.709 -17.644 45.373 1.00 37.31 183 GLY B CA 1
ATOM 2598 C C . GLY B 1 191 ? 12.518 -16.733 45.145 1.00 44.79 183 GLY B C 1
ATOM 2599 O O . GLY B 1 191 ? 12.252 -16.331 44.005 1.00 56.43 183 GLY B O 1
ATOM 2600 N N . GLU B 1 192 ? 11.799 -16.377 46.210 1.00 40.15 184 GLU B N 1
ATOM 2601 C CA . GLU B 1 192 ? 10.569 -15.618 46.079 1.00 49.61 184 GLU B CA 1
ATOM 2602 C C . GLU B 1 192 ? 10.676 -14.258 46.763 1.00 53.19 184 GLU B C 1
ATOM 2603 O O . GLU B 1 192 ? 11.209 -14.134 47.869 1.00 52.25 184 GLU B O 1
ATOM 2609 N N . TYR B 1 193 ? 10.143 -13.249 46.081 1.00 46.23 185 TYR B N 1
ATOM 2610 C CA . TYR B 1 193 ? 9.918 -11.939 46.664 1.00 45.44 185 TYR B CA 1
ATOM 2611 C C . TYR B 1 193 ? 9.104 -12.048 47.947 1.00 50.15 185 TYR B C 1
ATOM 2612 O O . TYR B 1 193 ? 8.190 -12.866 48.067 1.00 54.28 185 TYR B O 1
ATOM 2621 N N . LEU B 1 194 ? 9.459 -11.231 48.921 1.00 59.38 186 LEU B N 1
ATOM 2622 C CA . LEU B 1 194 ? 8.673 -11.120 50.135 1.00 59.08 186 LEU B CA 1
ATOM 2623 C C . LEU B 1 194 ? 8.018 -9.760 50.270 1.00 62.35 186 LEU B C 1
ATOM 2624 O O . LEU B 1 194 ? 6.814 -9.677 50.488 1.00 66.45 186 LEU B O 1
ATOM 2629 N N . GLU B 1 195 ? 8.796 -8.692 50.141 1.00 61.68 187 GLU B N 1
ATOM 2630 C CA . GLU B 1 195 ? 8.329 -7.349 50.435 1.00 65.28 187 GLU B CA 1
ATOM 2631 C C . GLU B 1 195 ? 9.316 -6.372 49.826 1.00 69.81 187 GLU B C 1
ATOM 2632 O O . GLU B 1 195 ? 10.455 -6.730 49.527 1.00 59.34 187 GLU B O 1
ATOM 2638 N N . ARG B 1 196 ? 8.889 -5.122 49.695 1.00 77.49 188 ARG B N 1
ATOM 2639 C CA . ARG B 1 196 ? 9.814 -4.066 49.318 1.00 76.83 188 ARG B CA 1
ATOM 2640 C C . ARG B 1 196 ? 10.739 -3.772 50.498 1.00 76.76 188 ARG B C 1
ATOM 2641 O O . ARG B 1 196 ? 10.455 -4.135 51.643 1.00 71.46 188 ARG B O 1
ATOM 2643 N N . ALA B 1 197 ? 11.879 -3.155 50.205 1.00 82.10 189 ALA B N 1
ATOM 2644 C CA . ALA B 1 197 ? 12.826 -2.802 51.259 1.00 83.25 189 ALA B CA 1
ATOM 2645 C C . ALA B 1 197 ? 12.864 -1.298 51.473 1.00 97.76 189 ALA B C 1
ATOM 2646 O O . ALA B 1 197 ? 13.547 -0.577 50.748 1.00 105.00 189 ALA B O 1
#

Secondary structure (DSSP, 8-state):
--EEGGG--TT-EEEETTEEEEEEEEEEE--SSS--EEEEEEEETTT--EEEEEEETT-EE-B--EEEEEEEEEEE-SSEEEEE-TTT--EEEEEHHHHGGGGGG--TT---EEEEEEETTEEEEEE--SEEEEEEEE----EEEEETTS-EEEE-TT--TT-EEEEETTTTEEEEE-/-EETTT--TT-EEEETTEEEEEEEEEEE--SSS--EEEEEEEETTT--EEEEEEETT-EE-B--EEEEEEEEEEE-SSEEEEE-TTT--EEEEEHHHHGGGGGG--TT---EEEEEEETTEEEEEE--SEEEEEEEEE-----EEEEETTS-EEEE-TT--TT-EEEEETTTTEEEEE-

B-factor: mean 69.28, std 21.78, range [29.45, 150.56]

Foldseek 3Di:
DFDFLVRDDAQFWFADPNFTKGWHDWDWACDVDDFIKIWTWIQGLLPRDIDTDIGTGVDTTHGWPKDKDKWWWADDDVFWTKTARPVVRDIAIAGPQQADLVQLQDDHPPRFIKIFIATVNYTRHIGGDQKGKFFFADFPCCGWTQTPSRQIERDNNVDDGRWIFMAGSVVRYTDGGD/DDFLVRDDFQFWFADPNFTKTWHDKDWDDDPPDATKIWTWIQGLLPRDIDTDIGGGGDDTHGFPKDKDKWWWADDDQFWTKTARPVVRDIAIAGPSQAPLAQLQDDHPPRFIKMFIDTVNHTRHIHTPQKDKFFFADWDQQCLGWTQTPSRQIERDHNNDDHRWIFMAGSVVRYTDGTD

Solvent-accessible surface area: 18951 Å² total; per-residue (Å²): 96,103,50,40,2,135,68,10,42,102,43,32,55,0,47,38,86,101,53,4,0,14,2,59,101,48,88,96,31,94,49,88,103,58,74,47,50,18,118,4,74,0,87,12,22,64,97,36,48,63,80,143,30,84,17,53,55,76,53,82,15,49,37,12,87,22,77,104,42,105,9,22,0,50,110,49,96,48,58,62,18,35,0,35,26,73,95,76,148,60,121,57,32,0,66,136,124,7,1,46,90,5,24,64,5,6,53,108,136,30,74,35,66,1,45,0,9,22,44,92,42,96,14,40,52,8,84,15,34,74,85,4,42,0,76,0,62,53,15,92,144,65,6,18,1,38,1,68,39,21,1,25,4,52,3,37,116,126,0,78,84,112,64,31,0,81,0,18,13,149,86,26,108,51,93,76,52,67,139,64,37,6,96,73,14,42,115,41,32,53,0,46,41,85,100,56,6,4,16,3,98,120,59,104,141,45,75,47,91,96,66,130,21,69,7,33,6,29,0,15,23,28,68,99,57,53,95,36,104,34,103,16,39,46,69,60,88,11,51,50,12,89,25,78,107,41,116,9,19,0,50,115,49,96,42,59,63,18,41,0,42,30,85,92,76,133,56,126,46,35,1,67,140,124,7,2,48,91,5,27,60,3,8,55,108,141,31,73,33,67,1,48,0,13,21,46,91,44,98,18,36,55,6,92,14,32,77,80,5,53,0,76,0,61,59,19,75,112,18,150,71,9,18,0,39,2,67,40,24,0,17,2,108,1,39,91,134,1,65,88,108,81,35,0,80,0,18,11,155,87,24,102,47,81,83,59,83